Protein AF-0000000071056296 (afdb_homodimer)

Foldseek 3Di:
DFDKDWDDDDDQWIWIDGDDDIDIAGPDPVVHHHPVNVLQVLQQVLLVVLLQVVCCVVPVDNDWDKDWDWDDDPLEIEIEIEGQDDDDPVNVVVSVVSCVPPRPSVVVDDPPGHYYYHYDYD/DFDKDWDDDDDAWIWIDGDDDIDIAGPDPVVHHHPVNVLQVLQQVLLVVLLQVVCCVVPVDNDWDKDWDWDDDPLEIEIEIETQDDDDPVNVVVSVVSCVPPRPSVVVDDPPGHYYYHYDYD

Organism: NCBI:txid439219

InterPro domains:
  IPR003718 OsmC/Ohr conserved domain [PF02566] (29-117)
  IPR015946 K homology domain-like, alpha/beta [G3DSA:3.30.300.20] (8-121)
  IPR036102 OsmC/Ohr superfamily [SSF82784] (4-119)

Solvent-accessible surface area (backbone atoms only — not comparable to full-atom values): 12465 Å² total; per-residue (Å²): 123,39,66,35,38,31,42,26,55,35,64,38,33,35,37,37,48,56,55,44,79,64,51,61,33,27,76,42,59,92,79,11,27,22,34,63,48,36,37,52,47,14,40,46,44,30,45,52,31,39,52,38,51,50,41,27,73,76,72,65,46,53,69,52,59,36,37,36,40,32,37,38,49,94,71,30,37,40,36,40,36,31,32,80,56,93,70,50,72,67,51,51,52,51,48,51,52,48,35,72,72,62,23,66,54,61,71,46,33,36,84,86,53,48,74,45,79,45,78,44,74,96,122,40,66,36,38,32,42,28,56,37,65,38,33,36,37,36,49,57,57,43,80,64,53,60,35,26,76,44,59,92,80,12,27,23,35,63,48,36,37,51,47,14,40,45,45,30,46,51,30,39,51,37,52,49,41,28,72,76,70,65,45,53,69,51,60,36,36,35,42,32,38,39,51,95,70,30,37,41,35,41,37,29,34,80,57,94,71,51,73,68,52,51,52,52,50,52,53,48,35,72,72,62,25,64,53,61,70,45,32,36,83,84,52,47,73,46,79,46,81,44,73,96

Structure (mmCIF, N/CA/C/O backbone):
data_AF-0000000071056296-model_v1
#
loop_
_entity.id
_entity.type
_entity.pdbx_description
1 polymer 'Uncharacterized OsmC-related protein'
#
loop_
_atom_site.group_PDB
_atom_site.id
_atom_site.type_symbol
_atom_site.label_atom_id
_atom_site.label_alt_id
_atom_site.label_comp_id
_atom_site.label_asym_id
_atom_site.label_entity_id
_atom_site.label_seq_id
_atom_site.pdbx_PDB_ins_code
_atom_site.Cartn_x
_atom_site.Cartn_y
_atom_site.Cartn_z
_atom_site.occupancy
_atom_site.B_iso_or_equiv
_atom_site.auth_seq_id
_atom_site.auth_comp_id
_atom_site.auth_asym_id
_atom_site.auth_atom_id
_atom_site.pdbx_PDB_model_num
ATOM 1 N N . MET A 1 1 ? 2.648 -7.422 13.977 1 92.69 1 MET A N 1
ATOM 2 C CA . MET A 1 1 ? 2.594 -5.961 14.023 1 92.69 1 MET A CA 1
ATOM 3 C C . MET A 1 1 ? 3.523 -5.348 12.984 1 92.69 1 MET A C 1
ATOM 5 O O . MET A 1 1 ? 4.633 -5.836 12.773 1 92.69 1 MET A O 1
ATOM 9 N N . TYR A 1 2 ? 3.049 -4.293 12.195 1 98.31 2 TYR A N 1
ATOM 10 C CA . TYR A 1 2 ? 3.854 -3.527 11.25 1 98.31 2 TYR A CA 1
ATOM 11 C C . TYR A 1 2 ? 4.059 -2.1 11.742 1 98.31 2 TYR A C 1
ATOM 13 O O . TYR A 1 2 ? 3.139 -1.486 12.289 1 98.31 2 TYR A O 1
ATOM 21 N N . GLN A 1 3 ? 5.309 -1.613 11.523 1 98.69 3 GLN A N 1
ATOM 22 C CA . GLN A 1 3 ? 5.629 -0.259 11.961 1 98.69 3 GLN A CA 1
ATOM 23 C C . GLN A 1 3 ? 6.496 0.458 10.93 1 98.69 3 GLN A C 1
ATOM 25 O O . GLN A 1 3 ? 7.402 -0.141 10.344 1 98.69 3 GLN A O 1
ATOM 30 N N . THR A 1 4 ? 6.191 1.7 10.703 1 98.88 4 THR A N 1
ATOM 31 C CA . THR A 1 4 ? 7 2.545 9.836 1 98.88 4 THR A CA 1
ATOM 32 C C . THR A 1 4 ? 6.996 3.99 10.328 1 98.88 4 THR A C 1
ATOM 34 O O . THR A 1 4 ? 6.062 4.414 11.016 1 98.88 4 THR A O 1
ATOM 37 N N . LYS A 1 5 ? 8.039 4.695 10.086 1 98.94 5 LYS A N 1
ATOM 38 C CA . LYS A 1 5 ? 8.086 6.145 10.258 1 98.94 5 LYS A CA 1
ATOM 39 C C . LYS A 1 5 ? 8.195 6.855 8.914 1 98.94 5 LYS A C 1
ATOM 41 O O . LYS A 1 5 ? 9.047 6.52 8.094 1 98.94 5 LYS A O 1
ATOM 46 N N . ILE A 1 6 ? 7.293 7.777 8.703 1 98.94 6 ILE A N 1
ATOM 47 C CA . ILE A 1 6 ? 7.312 8.578 7.48 1 98.94 6 ILE A CA 1
ATOM 48 C C . ILE A 1 6 ? 7.809 9.992 7.801 1 98.94 6 ILE A C 1
ATOM 50 O O . ILE A 1 6 ? 7.289 10.641 8.711 1 98.94 6 ILE A O 1
ATOM 54 N N . LEU A 1 7 ? 8.766 10.367 7.039 1 98.75 7 LEU A N 1
ATOM 55 C CA . LEU A 1 7 ? 9.305 11.719 7.207 1 98.75 7 LEU A CA 1
ATOM 56 C C . LEU A 1 7 ? 9.031 12.57 5.973 1 98.75 7 LEU A C 1
ATOM 58 O O . LEU A 1 7 ? 9.523 12.266 4.883 1 98.75 7 LEU A O 1
ATOM 62 N N . GLY A 1 8 ? 8.219 13.5 6.113 1 98.19 8 GLY A N 1
ATOM 63 C CA . GLY A 1 8 ? 7.984 14.5 5.082 1 98.19 8 GLY A CA 1
ATOM 64 C C . GLY A 1 8 ? 8.781 15.773 5.301 1 98.19 8 GLY A C 1
ATOM 65 O O . GLY A 1 8 ? 8.969 16.203 6.438 1 98.19 8 GLY A O 1
ATOM 66 N N . ASP A 1 9 ? 9.234 16.422 4.164 1 96.56 9 ASP A N 1
ATOM 67 C CA . ASP A 1 9 ? 10.086 17.594 4.332 1 96.56 9 ASP A CA 1
ATOM 68 C C . ASP A 1 9 ? 9.562 18.781 3.52 1 96.56 9 ASP A C 1
ATOM 70 O O . ASP A 1 9 ? 9.906 19.938 3.801 1 96.56 9 ASP A O 1
ATOM 74 N N . ARG A 1 10 ? 8.898 18.484 2.494 1 95.94 10 ARG A N 1
ATOM 75 C CA . ARG A 1 10 ? 8.32 19.516 1.646 1 95.94 10 ARG A CA 1
ATOM 76 C C . ARG A 1 10 ? 7 19.047 1.039 1 95.94 10 ARG A C 1
ATOM 78 O O . ARG A 1 10 ? 6.609 17.891 1.207 1 95.94 10 ARG A O 1
ATOM 85 N N . LEU A 1 11 ? 6.418 19.969 0.317 1 96.44 11 LEU A N 1
ATOM 86 C CA . LEU A 1 11 ? 5.094 19.688 -0.233 1 96.44 11 LEU A CA 1
ATOM 87 C C . LEU A 1 11 ? 5.109 18.438 -1.084 1 96.44 11 LEU A C 1
ATOM 89 O O . LEU A 1 11 ? 5.879 18.328 -2.043 1 96.44 11 LEU A O 1
ATOM 93 N N . TYR A 1 12 ? 4.355 17.453 -0.719 1 97.69 12 TYR A N 1
ATOM 94 C CA . TYR A 1 12 ? 4.074 16.203 -1.415 1 97.69 12 TYR A CA 1
ATOM 95 C C . TYR A 1 12 ? 5.352 15.398 -1.624 1 97.69 12 TYR A C 1
ATOM 97 O O . TYR A 1 12 ? 5.605 14.898 -2.723 1 97.69 12 TYR A O 1
ATOM 105 N N . HIS A 1 13 ? 6.148 15.383 -0.63 1 98.38 13 HIS A N 1
ATOM 106 C CA . HIS A 1 13 ? 7.355 14.57 -0.606 1 98.38 13 HIS A CA 1
ATOM 107 C C . HIS A 1 13 ? 7.559 13.922 0.76 1 98.38 13 HIS A C 1
ATOM 109 O O . HIS A 1 13 ? 7.434 14.586 1.791 1 98.38 13 HIS A O 1
ATOM 115 N N . ALA A 1 14 ? 7.855 12.648 0.775 1 98.62 14 ALA A N 1
ATOM 116 C CA . ALA A 1 14 ? 8.094 11.938 2.029 1 98.62 14 ALA A CA 1
ATOM 117 C C . ALA A 1 14 ? 9.008 10.742 1.814 1 98.62 14 ALA A C 1
ATOM 119 O O . ALA A 1 14 ? 9.148 10.25 0.69 1 98.62 14 ALA A O 1
ATOM 120 N N . LYS A 1 15 ? 9.656 10.359 2.848 1 98.75 15 LYS A N 1
ATOM 121 C CA . LYS A 1 15 ? 10.523 9.188 2.863 1 98.75 15 LYS A CA 1
ATOM 122 C C . LYS A 1 15 ? 10.195 8.281 4.047 1 98.75 15 LYS A C 1
ATOM 124 O O . LYS A 1 15 ? 9.969 8.766 5.16 1 98.75 15 LYS A O 1
ATOM 129 N N . SER A 1 16 ? 10.234 6.996 3.773 1 98.88 16 SER A N 1
ATOM 130 C CA . SER A 1 16 ? 9.859 6.059 4.828 1 98.88 16 SER A CA 1
ATOM 131 C C . SER A 1 16 ? 11.094 5.488 5.523 1 98.88 16 SER A C 1
ATOM 133 O O . SER A 1 16 ? 12.18 5.465 4.945 1 98.88 16 SER A O 1
ATOM 135 N N . LYS A 1 17 ? 10.938 5.211 6.734 1 98.69 17 LYS A N 1
ATOM 136 C CA . LYS A 1 17 ? 11.805 4.305 7.488 1 98.69 17 LYS A CA 1
ATOM 137 C C . LYS A 1 17 ? 11.039 3.072 7.953 1 98.69 17 LYS A C 1
ATOM 139 O O . LYS A 1 17 ? 10.211 3.154 8.859 1 98.69 17 LYS A O 1
ATOM 144 N N . GLY A 1 18 ? 11.297 1.947 7.316 1 98.25 18 GLY A N 1
ATOM 145 C CA . GLY A 1 18 ? 10.617 0.698 7.625 1 98.25 18 GLY A CA 1
ATOM 146 C C . GLY A 1 18 ? 11.57 -0.464 7.824 1 98.25 18 GLY A C 1
ATOM 147 O O . GLY A 1 18 ? 12.516 -0.371 8.609 1 98.25 18 GLY A O 1
ATOM 148 N N . TYR A 1 19 ? 11.391 -1.557 7.141 1 98.69 19 TYR A N 1
ATOM 149 C CA . TYR A 1 19 ? 12.125 -2.793 7.375 1 98.69 19 TYR A CA 1
ATOM 150 C C . TYR A 1 19 ? 13.211 -2.99 6.324 1 98.69 19 TYR A C 1
ATOM 152 O O . TYR A 1 19 ? 14.078 -3.852 6.473 1 98.69 19 TYR A O 1
ATOM 160 N N . GLY A 1 20 ? 13.094 -2.252 5.277 1 96.62 20 GLY A N 1
ATOM 161 C CA . GLY A 1 20 ? 14.039 -2.322 4.168 1 96.62 20 GLY A CA 1
ATOM 162 C C . GLY A 1 20 ? 14.531 -0.962 3.715 1 96.62 20 GLY A C 1
ATOM 163 O O . GLY A 1 20 ? 14.711 -0.059 4.535 1 96.62 20 GLY A O 1
ATOM 164 N N . GLN A 1 21 ? 14.844 -0.892 2.414 1 96.94 21 GLN A N 1
ATOM 165 C CA . GLN A 1 21 ? 15.242 0.391 1.849 1 96.94 21 GLN A CA 1
ATOM 166 C C . GLN A 1 21 ? 14.125 1.419 1.961 1 96.94 21 GLN A C 1
ATOM 168 O O . GLN A 1 21 ? 12.945 1.086 1.78 1 96.94 21 GLN A O 1
ATOM 173 N N . PRO A 1 22 ? 14.586 2.611 2.293 1 98.25 22 PRO A N 1
ATOM 174 C CA . PRO A 1 22 ? 13.555 3.654 2.346 1 98.25 22 PRO A CA 1
ATOM 175 C C . PRO A 1 22 ? 12.758 3.766 1.048 1 98.25 22 PRO A C 1
ATOM 177 O O . PRO A 1 22 ? 13.32 3.627 -0.041 1 98.25 22 PRO A O 1
ATOM 180 N N . VAL A 1 23 ? 11.523 3.977 1.167 1 98.31 23 VAL A N 1
ATOM 181 C CA . VAL A 1 23 ? 10.664 4.258 0.024 1 98.31 23 VAL A CA 1
ATOM 182 C C . VAL A 1 23 ? 10.359 5.754 -0.038 1 98.31 23 VAL A C 1
ATOM 184 O O . VAL A 1 23 ? 9.875 6.336 0.934 1 98.31 23 VAL A O 1
ATOM 187 N N . GLU A 1 24 ? 10.68 6.27 -1.112 1 98.56 24 GLU A N 1
ATOM 188 C CA . GLU A 1 24 ? 10.438 7.688 -1.346 1 98.56 24 GLU A CA 1
ATOM 189 C C . GLU A 1 24 ? 9.164 7.902 -2.154 1 98.56 24 GLU A C 1
ATOM 191 O O . GLU A 1 24 ? 8.93 7.219 -3.152 1 98.56 24 GLU A O 1
ATOM 196 N N . THR A 1 25 ? 8.336 8.875 -1.718 1 98.75 25 THR A N 1
ATOM 197 C CA . THR A 1 25 ? 7.074 9.117 -2.406 1 98.75 25 THR A CA 1
ATOM 198 C C . THR A 1 25 ? 6.938 10.594 -2.779 1 98.75 25 THR A C 1
ATOM 200 O O . THR A 1 25 ? 7.484 11.461 -2.098 1 98.75 25 THR A O 1
ATOM 203 N N . PHE A 1 26 ? 6.168 10.773 -3.824 1 98.62 26 PHE A N 1
ATOM 204 C CA . PHE A 1 26 ? 5.945 12.094 -4.398 1 98.62 26 PHE A CA 1
ATOM 205 C C . PHE A 1 26 ? 4.469 12.297 -4.73 1 98.62 26 PHE A C 1
ATOM 207 O O . PHE A 1 26 ? 3.672 11.367 -4.629 1 98.62 26 PHE A O 1
ATOM 214 N N . GLY A 1 27 ? 4.191 13.578 -5.121 1 97.94 27 GLY A N 1
ATOM 215 C CA . GLY A 1 27 ? 2.811 13.922 -5.418 1 97.94 27 GLY A CA 1
ATOM 216 C C . GLY A 1 27 ? 2.357 13.445 -6.785 1 97.94 27 GLY A C 1
ATOM 217 O O . GLY A 1 27 ? 1.159 13.305 -7.035 1 97.94 27 GLY A O 1
ATOM 218 N N . THR A 1 28 ? 3.342 13.242 -7.707 1 98 28 THR A N 1
ATOM 219 C CA . THR A 1 28 ? 3.023 12.812 -9.062 1 98 28 THR A CA 1
ATOM 220 C C . THR A 1 28 ? 3.961 11.695 -9.516 1 98 28 THR A C 1
ATOM 222 O O . THR A 1 28 ? 5.086 11.578 -9.016 1 98 28 THR A O 1
ATOM 225 N N . THR A 1 29 ? 3.512 10.953 -10.492 1 98.38 29 THR A N 1
ATOM 226 C CA . THR A 1 29 ? 4.262 9.781 -10.914 1 98.38 29 THR A CA 1
ATOM 227 C C . THR A 1 29 ? 5.469 10.18 -11.758 1 98.38 29 THR A C 1
ATOM 229 O O . THR A 1 29 ? 6.395 9.391 -11.945 1 98.38 29 THR A O 1
ATOM 232 N N . ASP A 1 30 ? 5.488 11.406 -12.234 1 98.06 30 ASP A N 1
ATOM 233 C CA . ASP A 1 30 ? 6.629 11.891 -13.008 1 98.06 30 ASP A CA 1
ATOM 234 C C . ASP A 1 30 ? 7.863 12.047 -12.117 1 98.06 30 ASP A C 1
ATOM 236 O O . ASP A 1 30 ? 8.992 12 -12.609 1 98.06 30 ASP A O 1
ATOM 240 N N . GLU A 1 31 ? 7.625 12.18 -10.844 1 98.12 31 GLU A N 1
ATOM 241 C CA . GLU A 1 31 ? 8.711 12.422 -9.906 1 98.12 31 GLU A CA 1
ATOM 242 C C . GLU A 1 31 ? 9.141 11.133 -9.211 1 98.12 31 GLU A C 1
ATOM 244 O O . GLU A 1 31 ? 10.211 11.07 -8.602 1 98.12 31 GLU A O 1
ATOM 249 N N . GLY A 1 32 ? 8.305 10.125 -9.281 1 98.31 32 GLY A N 1
ATOM 250 C CA . GLY A 1 32 ? 8.555 8.859 -8.609 1 98.31 32 GLY A CA 1
ATOM 251 C C . GLY A 1 32 ? 7.293 8.18 -8.109 1 98.31 32 GLY A C 1
ATOM 252 O O . GLY A 1 32 ? 6.207 8.406 -8.648 1 98.31 32 GLY A O 1
ATOM 253 N N . GLU A 1 33 ? 7.523 7.273 -7.172 1 98.75 33 GLU A N 1
ATOM 254 C CA . GLU A 1 33 ? 6.379 6.566 -6.605 1 98.75 33 GLU A CA 1
ATOM 255 C C . GLU A 1 33 ? 5.465 7.52 -5.844 1 98.75 33 GLU A C 1
ATOM 257 O O . GLU A 1 33 ? 5.934 8.477 -5.23 1 98.75 33 GLU A O 1
ATOM 262 N N . THR A 1 34 ? 4.207 7.273 -5.816 1 98.81 34 THR A N 1
ATOM 263 C CA . THR A 1 34 ? 3.197 7.961 -5.016 1 98.81 34 THR A CA 1
ATOM 264 C C . THR A 1 34 ? 2.57 7.008 -4.004 1 98.81 34 THR A C 1
ATOM 266 O O . THR A 1 34 ? 2.742 5.793 -4.098 1 98.81 34 THR A O 1
ATOM 269 N N . PRO A 1 35 ? 1.883 7.543 -3.014 1 98.81 35 PRO A N 1
ATOM 270 C CA . PRO A 1 35 ? 1.191 6.629 -2.1 1 98.81 35 PRO A CA 1
ATOM 271 C C . PRO A 1 35 ? 0.252 5.668 -2.824 1 98.81 35 PRO A C 1
ATOM 273 O O . PRO A 1 35 ? 0.211 4.477 -2.498 1 98.81 35 PRO A O 1
ATOM 276 N N . MET A 1 36 ? -0.417 6.113 -3.877 1 98.81 36 MET A N 1
ATOM 277 C CA . MET A 1 36 ? -1.348 5.27 -4.625 1 98.81 36 MET A CA 1
ATOM 278 C C . MET A 1 36 ? -0.599 4.211 -5.43 1 98.81 36 MET A C 1
ATOM 280 O O . MET A 1 36 ? -1.04 3.064 -5.516 1 98.81 36 MET A O 1
ATOM 284 N N . SER A 1 37 ? 0.517 4.648 -6.055 1 98.88 37 SER A N 1
ATOM 285 C CA . SER A 1 37 ? 1.296 3.648 -6.781 1 98.88 37 SER A CA 1
ATOM 286 C C . SER A 1 37 ? 1.863 2.598 -5.832 1 98.88 37 SER A C 1
ATOM 288 O O . SER A 1 37 ? 1.986 1.426 -6.199 1 98.88 37 SER A O 1
ATOM 290 N N . LEU A 1 38 ? 2.213 2.979 -4.574 1 98.88 38 LEU A N 1
ATOM 291 C CA . LEU A 1 38 ? 2.705 2.033 -3.576 1 98.88 38 LEU A CA 1
ATOM 292 C C . LEU A 1 38 ? 1.614 1.046 -3.178 1 98.88 38 LEU A C 1
ATOM 294 O O . LEU A 1 38 ? 1.893 -0.135 -2.955 1 98.88 38 LEU A O 1
ATOM 298 N N . LEU A 1 39 ? 0.381 1.534 -3.029 1 98.88 39 LEU A N 1
ATOM 299 C CA . LEU A 1 39 ? -0.729 0.632 -2.746 1 98.88 39 LEU A CA 1
ATOM 300 C C . LEU A 1 39 ? -0.894 -0.396 -3.859 1 98.88 39 LEU A C 1
ATOM 302 O O . LEU A 1 39 ? -1.108 -1.58 -3.592 1 98.88 39 LEU A O 1
ATOM 306 N N . ASN A 1 40 ? -0.798 0.054 -5.109 1 98.94 40 ASN A N 1
ATOM 307 C CA . ASN A 1 40 ? -0.854 -0.855 -6.25 1 98.94 40 ASN A CA 1
ATOM 308 C C . ASN A 1 40 ? 0.255 -1.901 -6.188 1 98.94 40 ASN A C 1
ATOM 310 O O . ASN A 1 40 ? 0.016 -3.082 -6.449 1 98.94 40 ASN A O 1
ATOM 314 N N . ILE A 1 41 ? 1.446 -1.484 -5.852 1 98.94 41 ILE A N 1
ATOM 315 C CA . ILE A 1 41 ? 2.588 -2.381 -5.703 1 98.94 41 ILE A CA 1
ATOM 316 C C . ILE A 1 41 ? 2.328 -3.367 -4.566 1 98.94 41 ILE A C 1
ATOM 318 O O . ILE A 1 41 ? 2.611 -4.559 -4.695 1 98.94 41 ILE A O 1
ATOM 322 N N . ALA A 1 42 ? 1.806 -2.861 -3.43 1 98.94 42 ALA A N 1
ATOM 323 C CA . ALA A 1 42 ? 1.524 -3.723 -2.283 1 98.94 42 ALA A CA 1
ATOM 324 C C . ALA A 1 42 ? 0.549 -4.836 -2.66 1 98.94 42 ALA A C 1
ATOM 326 O O . ALA A 1 42 ? 0.799 -6.008 -2.379 1 98.94 42 ALA A O 1
ATOM 327 N N . LEU A 1 43 ? -0.5 -4.48 -3.373 1 98.94 43 LEU A N 1
ATOM 328 C CA . LEU A 1 43 ? -1.492 -5.465 -3.793 1 98.94 43 LEU A CA 1
ATOM 329 C C . LEU A 1 43 ? -0.878 -6.48 -4.75 1 98.94 43 LEU A C 1
ATOM 331 O O . LEU A 1 43 ? -1.004 -7.691 -4.539 1 98.94 43 LEU A O 1
ATOM 335 N N . ALA A 1 44 ? -0.201 -5.98 -5.762 1 98.94 44 ALA A N 1
ATOM 336 C CA . ALA A 1 44 ? 0.354 -6.863 -6.785 1 98.94 44 ALA A CA 1
ATOM 337 C C . ALA A 1 44 ? 1.426 -7.777 -6.199 1 98.94 44 ALA A C 1
ATOM 339 O O . ALA A 1 44 ? 1.54 -8.938 -6.594 1 98.94 44 ALA A O 1
ATOM 340 N N . SER A 1 45 ? 2.211 -7.27 -5.293 1 98.94 45 SER A N 1
ATOM 341 C CA . SER A 1 45 ? 3.225 -8.086 -4.633 1 98.94 45 SER A CA 1
ATOM 342 C C . SER A 1 45 ? 2.588 -9.156 -3.752 1 98.94 45 SER A C 1
ATOM 344 O O . SER A 1 45 ? 3.064 -10.289 -3.699 1 98.94 45 SER A O 1
ATOM 346 N N . CYS A 1 46 ? 1.564 -8.789 -3.041 1 98.94 46 CYS A N 1
ATOM 347 C CA . CYS A 1 46 ? 0.858 -9.766 -2.217 1 98.94 46 CYS A CA 1
ATOM 348 C C . CYS A 1 46 ? 0.286 -10.891 -3.072 1 98.94 46 CYS A C 1
ATOM 350 O O . CYS A 1 46 ? 0.416 -12.07 -2.727 1 98.94 46 CYS A O 1
ATOM 352 N N . VAL A 1 47 ? -0.355 -10.516 -4.188 1 98.88 47 VAL A N 1
ATOM 353 C CA . VAL A 1 47 ? -0.897 -11.492 -5.129 1 98.88 47 VAL A CA 1
ATOM 354 C C . VAL A 1 47 ? 0.223 -12.398 -5.633 1 98.88 47 VAL A C 1
ATOM 356 O O . VAL A 1 47 ? 0.061 -13.617 -5.691 1 98.88 47 VAL A O 1
ATOM 359 N N . THR A 1 48 ? 1.328 -11.82 -5.973 1 98.69 48 THR A N 1
ATOM 360 C CA . THR A 1 48 ? 2.482 -12.57 -6.449 1 98.69 48 THR A CA 1
ATOM 361 C C . THR A 1 48 ? 2.912 -13.609 -5.418 1 98.69 48 THR A C 1
ATOM 363 O O . THR A 1 48 ? 3.145 -14.773 -5.762 1 98.69 48 THR A O 1
ATOM 366 N N . MET A 1 49 ? 2.918 -13.234 -4.23 1 98.25 49 MET A N 1
ATOM 367 C CA . MET A 1 49 ? 3.361 -14.133 -3.174 1 98.25 49 MET A CA 1
ATOM 368 C C . MET A 1 49 ? 2.318 -15.219 -2.906 1 98.25 49 MET A C 1
ATOM 370 O O . MET A 1 49 ? 2.664 -16.344 -2.576 1 98.25 49 MET A O 1
ATOM 374 N N . CYS A 1 50 ? 1.074 -14.836 -2.986 1 98.38 50 CYS A N 1
ATOM 375 C CA . CYS A 1 50 ? 0.028 -15.852 -2.904 1 98.38 50 CYS A CA 1
ATOM 376 C C . CYS A 1 50 ? 0.219 -16.922 -3.973 1 98.38 50 CYS A C 1
ATOM 378 O O . CYS A 1 50 ? 0.107 -18.109 -3.689 1 98.38 50 CYS A O 1
ATOM 380 N N . ILE A 1 51 ? 0.508 -16.469 -5.191 1 97.69 51 ILE A N 1
ATOM 381 C CA . ILE A 1 51 ? 0.723 -17.391 -6.301 1 97.69 51 ILE A CA 1
ATOM 382 C C . ILE A 1 51 ? 1.908 -18.312 -5.992 1 97.69 51 ILE A C 1
ATOM 384 O O . ILE A 1 51 ? 1.816 -19.531 -6.145 1 97.69 51 ILE A O 1
ATOM 388 N N . GLN A 1 52 ? 2.979 -17.734 -5.539 1 97.06 52 GLN A N 1
ATOM 389 C CA . GLN A 1 52 ? 4.164 -18.5 -5.172 1 97.06 52 GLN A CA 1
ATOM 390 C C . GLN A 1 52 ? 3.838 -19.531 -4.098 1 97.06 52 GLN A C 1
ATOM 392 O O . GLN A 1 52 ? 4.223 -20.703 -4.211 1 97.06 52 GLN A O 1
ATOM 397 N N . GLY A 1 53 ? 3.125 -19.078 -3.086 1 96.25 53 GLY A N 1
ATOM 398 C CA . GLY A 1 53 ? 2.738 -19.984 -2.018 1 96.25 53 GLY A CA 1
ATOM 399 C C . GLY A 1 53 ? 1.846 -21.125 -2.49 1 96.25 53 GLY A C 1
ATOM 400 O O . GLY A 1 53 ? 1.986 -22.266 -2.041 1 96.25 53 GLY A O 1
ATOM 401 N N . TYR A 1 54 ? 0.915 -20.781 -3.395 1 96.62 54 TYR A N 1
ATOM 402 C CA . TYR A 1 54 ? -0.002 -21.766 -3.955 1 96.62 54 TYR A CA 1
ATOM 403 C C . TYR A 1 54 ? 0.761 -22.891 -4.641 1 96.62 54 TYR A C 1
ATOM 405 O O . TYR A 1 54 ? 0.508 -24.078 -4.379 1 96.62 54 TYR A O 1
ATOM 413 N N . PHE A 1 55 ? 1.713 -22.609 -5.484 1 94.94 55 PHE A N 1
ATOM 414 C CA . PHE A 1 55 ? 2.43 -23.609 -6.254 1 94.94 55 PHE A CA 1
ATOM 415 C C . PHE A 1 55 ? 3.43 -24.359 -5.375 1 94.94 55 PHE A C 1
ATOM 417 O O . PHE A 1 55 ? 3.709 -25.531 -5.602 1 94.94 55 PHE A O 1
ATOM 424 N N . LYS A 1 56 ? 3.945 -23.625 -4.398 1 95 56 LYS A N 1
ATOM 425 C CA . LYS A 1 56 ? 4.762 -24.344 -3.424 1 95 56 LYS A CA 1
ATOM 426 C C . LYS A 1 56 ? 3.961 -25.453 -2.742 1 95 56 LYS A C 1
ATOM 428 O O . LYS A 1 56 ? 4.422 -26.578 -2.648 1 95 56 LYS A O 1
ATOM 433 N N . ARG A 1 57 ? 2.816 -25.156 -2.307 1 93.19 57 ARG A N 1
ATOM 434 C CA . ARG A 1 57 ? 1.964 -26.094 -1.589 1 93.19 57 ARG A CA 1
ATOM 435 C C . ARG A 1 57 ? 1.481 -27.219 -2.51 1 93.19 57 ARG A C 1
ATOM 437 O O . ARG A 1 57 ? 1.512 -28.391 -2.139 1 93.19 57 ARG A O 1
ATOM 444 N N . LYS A 1 58 ? 1.104 -26.922 -3.746 1 90.62 58 LYS A N 1
ATOM 445 C CA . LYS A 1 58 ? 0.47 -27.875 -4.66 1 90.62 58 LYS A CA 1
ATOM 446 C C . LYS A 1 58 ? 1.512 -28.734 -5.363 1 90.62 58 LYS A C 1
ATOM 448 O O . LYS A 1 58 ? 1.289 -29.922 -5.582 1 90.62 58 LYS A O 1
ATOM 453 N N . GLU A 1 59 ? 2.67 -28.141 -5.711 1 89.94 59 GLU A N 1
ATOM 454 C CA . GLU A 1 59 ? 3.596 -28.828 -6.598 1 89.94 59 GLU A CA 1
ATOM 455 C C . GLU A 1 59 ? 4.996 -28.891 -5.996 1 89.94 59 GLU A C 1
ATOM 457 O O . GLU A 1 59 ? 5.918 -29.438 -6.609 1 89.94 59 GLU A O 1
ATOM 462 N N . GLY A 1 60 ? 5.215 -28.203 -4.895 1 92.06 60 GLY A N 1
ATOM 463 C CA . GLY A 1 60 ? 6.512 -28.219 -4.234 1 92.06 60 GLY A CA 1
ATOM 464 C C . GLY A 1 60 ? 7.539 -27.344 -4.93 1 92.06 60 GLY A C 1
ATOM 465 O O . GLY A 1 60 ? 8.742 -27.578 -4.801 1 92.06 60 GLY A O 1
ATOM 466 N N . ILE A 1 61 ? 7.059 -26.375 -5.648 1 89.19 61 ILE A N 1
ATOM 467 C CA . ILE A 1 61 ? 7.941 -25.5 -6.418 1 89.19 61 ILE A CA 1
ATOM 468 C C . ILE A 1 61 ? 8.391 -24.328 -5.547 1 89.19 61 ILE A C 1
ATOM 470 O O . ILE A 1 61 ? 7.562 -23.578 -5.027 1 89.19 61 ILE A O 1
ATOM 474 N N . ASP A 1 62 ? 9.703 -24.172 -5.441 1 87.38 62 ASP A N 1
ATOM 475 C CA . ASP A 1 62 ? 10.227 -23.094 -4.609 1 87.38 62 ASP A CA 1
ATOM 476 C C . ASP A 1 62 ? 10.648 -21.906 -5.457 1 87.38 62 ASP A C 1
ATOM 478 O O . ASP A 1 62 ? 10.602 -20.75 -5 1 87.38 62 ASP A O 1
ATOM 482 N N . GLU A 1 63 ? 11.125 -22.312 -6.594 1 89.56 63 GLU A N 1
ATOM 483 C CA . GLU A 1 63 ? 11.625 -21.266 -7.48 1 89.56 63 GLU A CA 1
ATOM 484 C C . GLU A 1 63 ? 10.797 -21.172 -8.758 1 89.56 63 GLU A C 1
ATOM 486 O O . GLU A 1 63 ? 10.758 -22.125 -9.547 1 89.56 63 GLU A O 1
ATOM 491 N N . MET A 1 64 ? 9.883 -20.25 -8.758 1 88.12 64 MET A N 1
ATOM 492 C CA . MET A 1 64 ? 9.094 -19.984 -9.961 1 88.12 64 MET A CA 1
ATOM 493 C C . MET A 1 64 ? 9.062 -18.5 -10.281 1 88.12 64 MET A C 1
ATOM 495 O O . MET A 1 64 ? 8.844 -17.672 -9.391 1 88.12 64 MET A O 1
ATOM 499 N N . ALA A 1 65 ? 9.328 -18.297 -11.539 1 94.06 65 ALA A N 1
ATOM 500 C CA . ALA A 1 65 ? 9.203 -16.922 -11.984 1 94.06 65 ALA A CA 1
ATOM 501 C C . ALA A 1 65 ? 7.742 -16.531 -12.18 1 94.06 65 ALA A C 1
ATOM 503 O O . ALA A 1 65 ? 6.996 -17.219 -12.867 1 94.06 65 ALA A O 1
ATOM 504 N N . VAL A 1 66 ? 7.309 -15.57 -11.523 1 97.12 66 VAL A N 1
ATOM 505 C CA . VAL A 1 66 ? 5.969 -15.008 -11.656 1 97.12 66 VAL A CA 1
ATOM 506 C C . VAL A 1 66 ? 6.062 -13.523 -12.008 1 97.12 66 VAL A C 1
ATOM 508 O O . VAL A 1 66 ? 6.859 -12.789 -11.422 1 97.12 66 VAL A O 1
ATOM 511 N N . SER A 1 67 ? 5.352 -13.148 -13.016 1 98.5 67 SER A N 1
ATOM 512 C CA . SER A 1 67 ? 5.223 -11.734 -13.359 1 98.5 67 SER A CA 1
ATOM 513 C C . SER A 1 67 ? 3.777 -11.266 -13.242 1 98.5 67 SER A C 1
ATOM 515 O O . SER A 1 67 ? 2.859 -11.93 -13.734 1 98.5 67 SER A O 1
ATOM 517 N N . VAL A 1 68 ? 3.533 -10.18 -12.594 1 98.88 68 VAL A N 1
ATOM 518 C CA . VAL A 1 68 ? 2.201 -9.609 -12.453 1 98.88 68 VAL A CA 1
ATOM 519 C C . VAL A 1 68 ? 2.213 -8.148 -12.906 1 98.88 68 VAL A C 1
ATOM 521 O O . VAL A 1 68 ? 2.889 -7.309 -12.305 1 98.88 68 VAL A O 1
ATOM 524 N N . ASP A 1 69 ? 1.55 -7.84 -13.961 1 98.88 69 ASP A N 1
ATOM 525 C CA . ASP A 1 69 ? 1.282 -6.465 -14.367 1 98.88 69 ASP A CA 1
ATOM 526 C C . ASP A 1 69 ? -0.002 -5.941 -13.727 1 98.88 69 ASP A C 1
ATOM 528 O O . ASP A 1 69 ? -1.082 -6.496 -13.953 1 98.88 69 ASP A O 1
ATOM 532 N N . ALA A 1 70 ? 0.123 -4.895 -13 1 98.94 70 ALA A N 1
ATOM 533 C CA . ALA A 1 70 ? -1.031 -4.367 -12.273 1 98.94 70 ALA A CA 1
ATOM 534 C C . ALA A 1 70 ? -1.319 -2.924 -12.68 1 98.94 70 ALA A C 1
ATOM 536 O O . ALA A 1 70 ? -0.407 -2.096 -12.742 1 98.94 70 ALA A O 1
ATOM 537 N N . THR A 1 71 ? -2.59 -2.627 -12.953 1 98.88 71 THR A N 1
ATOM 538 C CA . THR A 1 71 ? -3.041 -1.26 -13.195 1 98.88 71 THR A CA 1
ATOM 539 C C . THR A 1 71 ? -4.176 -0.888 -12.25 1 98.88 71 THR A C 1
ATOM 541 O O . THR A 1 71 ? -4.906 -1.76 -11.773 1 98.88 71 THR A O 1
ATOM 544 N N . TYR A 1 72 ? -4.27 0.317 -11.969 1 98.88 72 TYR A N 1
ATOM 545 C CA . TYR A 1 72 ? -5.375 0.881 -11.203 1 98.88 72 TYR A CA 1
ATOM 546 C C . TYR A 1 72 ? -5.898 2.156 -11.852 1 98.88 72 TYR A C 1
ATOM 548 O O . TYR A 1 72 ? -5.125 3.076 -12.133 1 98.88 72 TYR A O 1
ATOM 556 N N . GLU A 1 73 ? -7.164 2.17 -12.094 1 98.12 73 GLU A N 1
ATOM 557 C CA . GLU A 1 73 ? -7.883 3.338 -12.602 1 98.12 73 GLU A CA 1
ATOM 558 C C . GLU A 1 73 ? -9.367 3.252 -12.273 1 98.12 73 GLU A C 1
ATOM 560 O O . GLU A 1 73 ? -9.977 2.189 -12.406 1 98.12 73 GLU A O 1
ATOM 565 N N . ASP A 1 74 ? -9.977 4.402 -11.789 1 96.69 74 ASP A N 1
ATOM 566 C CA . ASP A 1 74 ? -11.414 4.52 -11.586 1 96.69 74 ASP A CA 1
ATOM 567 C C . ASP A 1 74 ? -11.93 3.408 -10.672 1 96.69 74 ASP A C 1
ATOM 569 O O . ASP A 1 74 ? -12.906 2.73 -11 1 96.69 74 ASP A O 1
ATOM 573 N N . GLU A 1 75 ? -11.18 3.098 -9.602 1 96.62 75 GLU A N 1
ATOM 574 C CA . GLU A 1 75 ? -11.531 2.145 -8.547 1 96.62 75 GLU A CA 1
ATOM 575 C C . GLU A 1 75 ? -11.547 0.716 -9.086 1 96.62 75 GLU A C 1
ATOM 577 O O . GLU A 1 75 ? -12.305 -0.127 -8.594 1 96.62 75 GLU A O 1
ATOM 582 N N . ILE A 1 76 ? -10.773 0.491 -10.164 1 98.56 76 ILE A N 1
ATOM 583 C CA . ILE A 1 76 ? -10.633 -0.847 -10.719 1 98.56 76 ILE A CA 1
ATOM 584 C C . ILE A 1 76 ? -9.156 -1.254 -10.711 1 98.56 76 ILE A C 1
ATOM 586 O O . ILE A 1 76 ? -8.297 -0.509 -11.18 1 98.56 76 ILE A O 1
ATOM 590 N N . PHE A 1 77 ? -8.875 -2.438 -10.156 1 98.88 77 PHE A N 1
ATOM 591 C CA . PHE A 1 77 ? -7.566 -3.078 -10.266 1 98.88 77 PHE A CA 1
ATOM 592 C C . PHE A 1 77 ? -7.59 -4.164 -11.336 1 98.88 77 PHE A C 1
ATOM 594 O O . PHE A 1 77 ? -8.484 -5.012 -11.352 1 98.88 77 PHE A O 1
ATOM 601 N N . ASN A 1 78 ? -6.656 -4.094 -12.234 1 98.88 78 ASN A N 1
ATOM 602 C CA . ASN A 1 78 ? -6.438 -5.176 -13.188 1 98.88 78 ASN A CA 1
ATOM 603 C C . ASN A 1 78 ? -5.066 -5.812 -13.008 1 98.88 78 ASN A C 1
ATOM 605 O O . ASN A 1 78 ? -4.043 -5.121 -13.039 1 98.88 78 ASN A O 1
ATOM 609 N N . LEU A 1 79 ? -5.078 -7.082 -12.805 1 98.94 79 LEU A N 1
ATOM 610 C CA . LEU A 1 79 ? -3.828 -7.812 -12.633 1 98.94 79 LEU A CA 1
ATOM 611 C C . LEU A 1 79 ? -3.68 -8.898 -13.695 1 98.94 79 LEU A C 1
ATOM 613 O O . LEU A 1 79 ? -4.508 -9.805 -13.781 1 98.94 79 LEU A O 1
ATOM 617 N N . LEU A 1 80 ? -2.678 -8.75 -14.523 1 98.88 80 LEU A N 1
ATOM 618 C CA . LEU A 1 80 ? -2.297 -9.773 -15.484 1 98.88 80 LEU A CA 1
ATOM 619 C C . LEU A 1 80 ? -1.166 -10.641 -14.938 1 98.88 80 LEU A C 1
ATOM 621 O O . LEU A 1 80 ? -0.061 -10.148 -14.703 1 98.88 80 LEU A O 1
ATOM 625 N N . ILE A 1 81 ? -1.464 -11.883 -14.797 1 98.56 81 ILE A N 1
ATOM 626 C CA . ILE A 1 81 ? -0.541 -12.836 -14.188 1 98.56 81 ILE A CA 1
ATOM 627 C C . ILE A 1 81 ? 0.113 -13.688 -15.273 1 98.56 81 ILE A C 1
ATOM 629 O O . ILE A 1 81 ? -0.578 -14.297 -16.094 1 98.56 81 ILE A O 1
ATOM 633 N N . GLU A 1 82 ? 1.419 -13.695 -15.242 1 97.94 82 GLU A N 1
ATOM 634 C CA . GLU A 1 82 ? 2.191 -14.484 -16.188 1 97.94 82 GLU A CA 1
ATOM 635 C C . GLU A 1 82 ? 3.074 -15.508 -15.477 1 97.94 82 GLU A C 1
ATOM 637 O O . GLU A 1 82 ? 3.918 -15.133 -14.656 1 97.94 82 GLU A O 1
ATOM 642 N N . ILE A 1 83 ? 2.861 -16.734 -15.781 1 94.31 83 ILE A N 1
ATOM 643 C CA . ILE A 1 83 ? 3.645 -17.844 -15.242 1 94.31 83 ILE A CA 1
ATOM 644 C C . ILE A 1 83 ? 4 -18.812 -16.375 1 94.31 83 ILE A C 1
ATOM 646 O O . ILE A 1 83 ? 3.254 -18.938 -17.344 1 94.31 83 ILE A O 1
ATOM 650 N N . ASP A 1 84 ? 5.18 -19.438 -16.25 1 90.19 84 ASP A N 1
ATOM 651 C CA . ASP A 1 84 ? 5.609 -20.406 -17.266 1 90.19 84 ASP A CA 1
ATOM 652 C C . ASP A 1 84 ? 5.043 -21.797 -16.984 1 90.19 84 ASP A C 1
ATOM 654 O O . ASP A 1 84 ? 5.797 -22.766 -16.844 1 90.19 84 ASP A O 1
ATOM 658 N N . LEU A 1 85 ? 3.863 -21.922 -16.766 1 87.88 85 LEU A N 1
ATOM 659 C CA . LEU A 1 85 ? 3.133 -23.172 -16.578 1 87.88 85 LEU A CA 1
ATOM 660 C C . LEU A 1 85 ? 1.809 -23.141 -17.328 1 87.88 85 LEU A C 1
ATOM 662 O O . LEU A 1 85 ? 1.152 -22.109 -17.406 1 87.88 85 LEU A O 1
ATOM 666 N N . GLU A 1 86 ? 1.478 -24.234 -17.953 1 88.69 86 GLU A N 1
ATOM 667 C CA . GLU A 1 86 ? 0.152 -24.344 -18.562 1 88.69 86 GLU A CA 1
ATOM 668 C C . GLU A 1 86 ? -0.926 -24.516 -17.484 1 88.69 86 GLU A C 1
ATOM 670 O O . GLU A 1 86 ? -0.925 -25.5 -16.75 1 88.69 86 GLU A O 1
ATOM 675 N N . LEU A 1 87 ? -1.784 -23.562 -17.453 1 92 87 LEU A N 1
ATOM 676 C CA . LEU A 1 87 ? -2.855 -23.609 -16.469 1 92 87 LEU A CA 1
ATOM 677 C C . LEU A 1 87 ? -4.176 -24.016 -17.109 1 92 87 LEU A C 1
ATOM 679 O O . LEU A 1 87 ? -4.551 -23.469 -18.156 1 92 87 LEU A O 1
ATOM 683 N N . THR A 1 88 ? -4.777 -24.938 -16.5 1 93.38 88 THR A N 1
ATOM 684 C CA . THR A 1 88 ? -6.156 -25.219 -16.891 1 93.38 88 THR A CA 1
ATOM 685 C C . THR A 1 88 ? -7.102 -24.156 -16.344 1 93.38 88 THR A C 1
ATOM 687 O O . THR A 1 88 ? -6.707 -23.344 -15.508 1 93.38 88 THR A O 1
ATOM 690 N N . GLU A 1 89 ? -8.32 -24.172 -16.844 1 95.56 89 GLU A N 1
ATOM 691 C CA . GLU A 1 89 ? -9.312 -23.234 -16.312 1 95.56 89 GLU A CA 1
ATOM 692 C C . GLU A 1 89 ? -9.562 -23.484 -14.82 1 95.56 89 GLU A C 1
ATOM 694 O O . GLU A 1 89 ? -9.758 -22.547 -14.055 1 95.56 89 GLU A O 1
ATOM 699 N N . SER A 1 90 ? -9.531 -24.734 -14.5 1 95.62 90 SER A N 1
ATOM 700 C CA . SER A 1 90 ? -9.711 -25.094 -13.094 1 95.62 90 SER A CA 1
ATOM 701 C C . SER A 1 90 ? -8.562 -24.578 -12.242 1 95.62 90 SER A C 1
ATOM 703 O O . SER A 1 90 ? -8.773 -24.094 -11.125 1 95.62 90 SER A O 1
ATOM 705 N N . ASP A 1 91 ? -7.305 -24.672 -12.75 1 93.12 91 ASP A N 1
ATOM 706 C CA . ASP A 1 91 ? -6.137 -24.141 -12.055 1 93.12 91 ASP A CA 1
ATOM 707 C C . ASP A 1 91 ? -6.285 -22.641 -11.805 1 93.12 91 ASP A C 1
ATOM 709 O O . ASP A 1 91 ? -6.016 -22.156 -10.695 1 93.12 91 ASP A O 1
ATOM 713 N N . LYS A 1 92 ? -6.75 -21.953 -12.844 1 96.31 92 LYS A N 1
ATOM 714 C CA . LYS A 1 92 ? -6.914 -20.5 -12.758 1 96.31 92 LYS A CA 1
ATOM 715 C C . LYS A 1 92 ? -7.957 -20.141 -11.703 1 96.31 92 LYS A C 1
ATOM 717 O O . LYS A 1 92 ? -7.738 -19.219 -10.898 1 96.31 92 LYS A O 1
ATOM 722 N N . GLU A 1 93 ? -9.047 -20.844 -11.672 1 97.25 93 GLU A N 1
ATOM 723 C CA . GLU A 1 93 ? -10.109 -20.594 -10.703 1 97.25 93 GLU A CA 1
ATOM 724 C C . GLU A 1 93 ? -9.625 -20.859 -9.281 1 97.25 93 GLU A C 1
ATOM 726 O O . GLU A 1 93 ? -9.914 -20.094 -8.367 1 97.25 93 GLU A O 1
ATOM 731 N N . ASP A 1 94 ? -8.914 -21.953 -9.133 1 96.81 94 ASP A N 1
ATOM 732 C CA . ASP A 1 94 ? -8.375 -22.297 -7.824 1 96.81 94 ASP A CA 1
ATOM 733 C C . ASP A 1 94 ? -7.395 -21.234 -7.336 1 96.81 94 ASP A C 1
ATOM 735 O O . ASP A 1 94 ? -7.375 -20.891 -6.152 1 96.81 94 ASP A O 1
ATOM 739 N N . LEU A 1 95 ? -6.613 -20.781 -8.242 1 96.88 95 LEU A N 1
ATOM 740 C CA . LEU A 1 95 ? -5.621 -19.766 -7.914 1 96.88 95 LEU A CA 1
ATOM 741 C C . LEU A 1 95 ? -6.289 -18.484 -7.473 1 96.88 95 LEU A C 1
ATOM 743 O O . LEU A 1 95 ? -5.891 -17.875 -6.473 1 96.88 95 LEU A O 1
ATOM 747 N N . ILE A 1 96 ? -7.312 -18.047 -8.195 1 98.19 96 ILE A N 1
ATOM 748 C CA . ILE A 1 96 ? -8.047 -16.844 -7.859 1 98.19 96 ILE A CA 1
ATOM 749 C C . ILE A 1 96 ? -8.695 -16.984 -6.484 1 98.19 96 ILE A C 1
ATOM 751 O O . ILE A 1 96 ? -8.641 -16.078 -5.66 1 98.19 96 ILE A O 1
ATOM 755 N N . ASP A 1 97 ? -9.281 -18.156 -6.258 1 98.25 97 ASP A N 1
ATOM 756 C CA . ASP A 1 97 ? -9.875 -18.438 -4.953 1 98.25 97 ASP A CA 1
ATOM 757 C C . ASP A 1 97 ? -8.836 -18.344 -3.842 1 98.25 97 ASP A C 1
ATOM 759 O O . ASP A 1 97 ? -9.109 -17.812 -2.764 1 98.25 97 ASP A O 1
ATOM 763 N N . TYR A 1 98 ? -7.676 -18.938 -4.137 1 98.31 98 TYR A N 1
ATOM 764 C CA . TYR A 1 98 ? -6.578 -18.891 -3.178 1 98.31 98 TYR A CA 1
ATOM 765 C C . TYR A 1 98 ? -6.172 -17.453 -2.875 1 98.31 98 TYR A C 1
ATOM 767 O O . TYR A 1 98 ? -6.023 -17.078 -1.711 1 98.31 98 TYR A O 1
ATOM 775 N N . ILE A 1 99 ? -6.008 -16.594 -3.871 1 98.62 99 ILE A N 1
ATOM 776 C CA . ILE A 1 99 ? -5.637 -15.188 -3.729 1 98.62 99 ILE A CA 1
ATOM 777 C C . ILE A 1 99 ? -6.695 -14.453 -2.906 1 98.62 99 ILE A C 1
ATOM 779 O O . ILE A 1 99 ? -6.363 -13.711 -1.984 1 98.62 99 ILE A O 1
ATOM 783 N N . ASN A 1 100 ? -7.965 -14.703 -3.209 1 98 100 ASN A N 1
ATOM 784 C CA . ASN A 1 100 ? -9.062 -14.047 -2.516 1 98 100 ASN A CA 1
ATOM 785 C C . ASN A 1 100 ? -9.109 -14.422 -1.037 1 98 100 ASN A C 1
ATOM 787 O O . ASN A 1 100 ? -9.5 -13.617 -0.195 1 98 100 ASN A O 1
ATOM 791 N N . ARG A 1 101 ? -8.633 -15.562 -0.747 1 97.88 101 ARG A N 1
ATOM 792 C CA . ARG A 1 101 ? -8.68 -16.062 0.623 1 97.88 101 ARG A CA 1
ATOM 793 C C . ARG A 1 101 ? -7.473 -15.594 1.423 1 97.88 101 ARG A C 1
ATOM 795 O O . ARG A 1 101 ? -7.582 -15.328 2.621 1 97.88 101 ARG A O 1
ATOM 802 N N . PHE A 1 102 ? -6.324 -15.422 0.73 1 98.31 102 PHE A N 1
ATOM 803 C CA . PHE 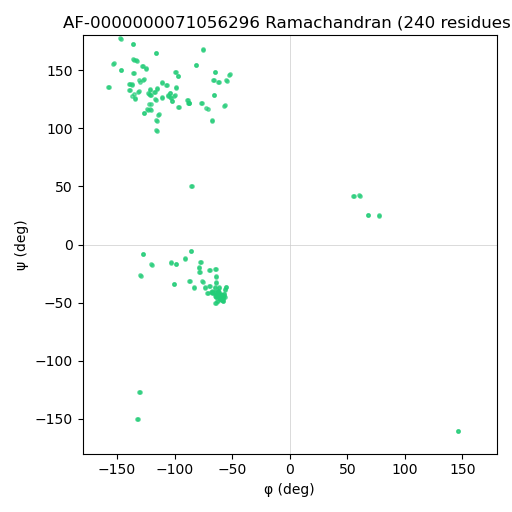A 1 102 ? -5.109 -15.344 1.535 1 98.31 102 PHE A CA 1
ATOM 804 C C . PHE A 1 102 ? -4.402 -14.008 1.319 1 98.31 102 PHE A C 1
ATOM 806 O O . PHE A 1 102 ? -3.506 -13.648 2.082 1 98.31 102 PHE A O 1
ATOM 813 N N . CYS A 1 103 ? -4.719 -13.32 0.304 1 98.69 103 CYS A N 1
ATOM 814 C CA . CYS A 1 103 ? -4.082 -12.023 0.094 1 98.69 103 CYS A CA 1
ATOM 815 C C . CYS A 1 103 ? -4.512 -11.023 1.16 1 98.69 103 CYS A C 1
ATOM 817 O O . CYS A 1 103 ? -5.613 -10.477 1.092 1 98.69 103 CYS A O 1
ATOM 819 N N . ARG A 1 104 ? -3.67 -10.727 2.041 1 98.56 104 ARG A N 1
ATOM 820 C CA . ARG A 1 104 ? -3.967 -9.883 3.193 1 98.56 104 ARG A CA 1
ATOM 821 C C . ARG A 1 104 ? -4.195 -8.438 2.77 1 98.56 104 ARG A C 1
ATOM 823 O O . ARG A 1 104 ? -4.992 -7.723 3.381 1 98.56 104 ARG A O 1
ATOM 830 N N . VAL A 1 105 ? -3.465 -7.977 1.774 1 98.88 105 VAL A N 1
ATOM 831 C CA . VAL A 1 105 ? -3.658 -6.617 1.284 1 98.88 105 VAL A CA 1
ATOM 832 C C . VAL A 1 105 ? -5.07 -6.465 0.721 1 98.88 105 VAL A C 1
ATOM 834 O O . VAL A 1 105 ? -5.793 -5.535 1.086 1 98.88 105 VAL A O 1
ATOM 837 N N . LYS A 1 106 ? -5.465 -7.398 -0.121 1 98.81 106 LYS A N 1
ATOM 838 C CA . LYS A 1 106 ? -6.809 -7.363 -0.691 1 98.81 106 LYS A CA 1
ATOM 839 C C . LYS A 1 106 ? -7.871 -7.34 0.405 1 98.81 106 LYS A C 1
ATOM 841 O O . LYS A 1 106 ? -8.891 -6.656 0.273 1 98.81 106 LYS A O 1
ATOM 846 N N . LYS A 1 107 ? -7.668 -8.055 1.459 1 98.25 107 LYS A N 1
ATOM 847 C CA . LYS A 1 107 ? -8.641 -8.18 2.539 1 98.25 107 LYS A CA 1
ATOM 848 C C . LYS A 1 107 ? -8.867 -6.844 3.236 1 98.25 107 LYS A C 1
ATOM 850 O O . LYS A 1 107 ? -9.859 -6.664 3.943 1 98.25 107 LYS A O 1
ATOM 855 N N . LEU A 1 108 ? -7.953 -5.969 3.098 1 98.69 108 LEU A N 1
ATOM 856 C CA . LEU A 1 108 ? -8.094 -4.668 3.744 1 98.69 108 LEU A CA 1
ATOM 857 C C . LEU A 1 108 ? -8.781 -3.67 2.816 1 98.69 108 LEU A C 1
ATOM 859 O O . LEU A 1 108 ? -9.195 -2.596 3.254 1 98.69 108 LEU A O 1
ATOM 863 N N . LEU A 1 109 ? -8.922 -3.998 1.532 1 98.75 109 LEU A N 1
ATOM 864 C CA . LEU A 1 109 ? -9.578 -3.115 0.574 1 98.75 109 LEU A CA 1
ATOM 865 C C . LEU A 1 109 ? -11.102 -3.254 0.659 1 98.75 109 LEU A C 1
ATOM 867 O O . LEU A 1 109 ? -11.609 -4.297 1.07 1 98.75 109 LEU A O 1
ATOM 871 N N . ARG A 1 110 ? -11.781 -2.203 0.272 1 98.12 110 ARG A N 1
ATOM 872 C CA . ARG A 1 110 ? -13.234 -2.277 0.185 1 98.12 110 ARG A CA 1
ATOM 873 C C . ARG A 1 110 ? -13.672 -3.479 -0.646 1 98.12 110 ARG A C 1
ATOM 875 O O . ARG A 1 110 ? -13.07 -3.779 -1.679 1 98.12 110 ARG A O 1
ATOM 882 N N . SER A 1 111 ? -14.805 -4.039 -0.249 1 96.19 111 SER A N 1
ATOM 883 C CA . SER A 1 111 ? -15.289 -5.23 -0.937 1 96.19 111 SER A CA 1
ATOM 884 C C . SER A 1 111 ? -15.961 -4.871 -2.256 1 96.19 111 SER A C 1
ATOM 886 O O . SER A 1 111 ? -16.156 -5.734 -3.113 1 96.19 111 SER A O 1
ATOM 888 N N . ASP A 1 112 ? -16.359 -3.623 -2.375 1 97.25 112 ASP A N 1
ATOM 889 C CA . ASP A 1 112 ? -17.094 -3.229 -3.578 1 97.25 112 ASP A CA 1
ATOM 890 C C . ASP A 1 112 ? -16.125 -2.846 -4.699 1 97.25 112 ASP A C 1
ATOM 892 O O . ASP A 1 112 ? -16.547 -2.545 -5.816 1 97.25 112 ASP A O 1
ATOM 896 N N . LEU A 1 113 ? -14.812 -2.801 -4.418 1 97.88 113 LEU A N 1
ATOM 897 C CA . LEU A 1 113 ? -13.844 -2.553 -5.48 1 97.88 113 LEU A CA 1
ATOM 898 C C . LEU A 1 113 ? -13.82 -3.707 -6.477 1 97.88 113 LEU A C 1
ATOM 900 O O . LEU A 1 113 ? -13.945 -4.871 -6.086 1 97.88 113 LEU A O 1
ATOM 904 N N . GLU A 1 114 ? -13.68 -3.324 -7.711 1 98.25 114 GLU A N 1
ATOM 905 C CA . GLU A 1 114 ? -13.516 -4.34 -8.75 1 98.25 114 GLU A CA 1
ATOM 906 C C . GLU A 1 114 ? -12.047 -4.723 -8.914 1 98.25 114 GLU A C 1
ATOM 908 O O . GLU A 1 114 ? -11.195 -3.861 -9.148 1 98.25 114 GLU A O 1
ATOM 913 N N . ILE A 1 115 ? -11.711 -5.953 -8.742 1 98.69 115 ILE A N 1
ATOM 914 C CA . ILE A 1 115 ? -10.375 -6.5 -8.953 1 98.69 115 ILE A CA 1
ATOM 915 C C . ILE A 1 115 ? -10.445 -7.645 -9.961 1 98.69 115 ILE A C 1
ATOM 917 O O . ILE A 1 115 ? -11.07 -8.672 -9.703 1 98.69 115 ILE A O 1
ATOM 921 N N . ASN A 1 116 ? -9.805 -7.469 -11.094 1 98.75 116 ASN A N 1
ATOM 922 C CA . ASN A 1 116 ? -9.82 -8.438 -12.18 1 98.75 116 ASN A CA 1
ATOM 923 C C . ASN A 1 116 ? -8.484 -9.18 -12.297 1 98.75 116 ASN A C 1
ATOM 925 O O . ASN A 1 116 ? -7.426 -8.57 -12.164 1 98.75 116 ASN A O 1
ATOM 929 N N . TYR A 1 117 ? -8.617 -10.43 -12.492 1 98.56 117 TYR A N 1
ATOM 930 C CA . TYR A 1 117 ? -7.445 -11.258 -12.727 1 98.56 117 TYR A CA 1
ATOM 931 C C . TYR A 1 117 ? -7.469 -11.852 -14.133 1 98.56 117 TYR A C 1
ATOM 933 O O . TYR A 1 117 ? -8.516 -12.32 -14.594 1 98.56 117 TYR A O 1
ATOM 941 N N . SER A 1 118 ? -6.434 -11.805 -14.805 1 98.19 118 SER A N 1
ATOM 942 C CA . SER A 1 118 ? -6.234 -12.492 -16.078 1 98.19 118 SER A CA 1
ATOM 943 C C . SER A 1 118 ? -4.902 -13.234 -16.109 1 98.19 118 SER A C 1
ATOM 945 O O . SER A 1 118 ? -4 -12.922 -15.32 1 98.19 118 SER A O 1
ATOM 947 N N . PHE A 1 119 ? -4.848 -14.227 -17 1 97.56 119 PHE A N 1
ATOM 948 C CA . PHE A 1 119 ? -3.668 -15.078 -17.047 1 97.56 119 PHE A CA 1
ATOM 949 C C . PHE A 1 119 ? -3.096 -15.141 -18.453 1 97.56 119 PHE A C 1
ATOM 951 O O . PHE A 1 119 ? -3.846 -15.141 -19.438 1 97.56 119 PHE A O 1
ATOM 958 N N . LYS A 1 120 ? -1.818 -15.172 -18.5 1 93.06 120 LYS A N 1
ATOM 959 C CA . LYS A 1 120 ? -1.083 -15.375 -19.734 1 93.06 120 LYS A CA 1
ATOM 96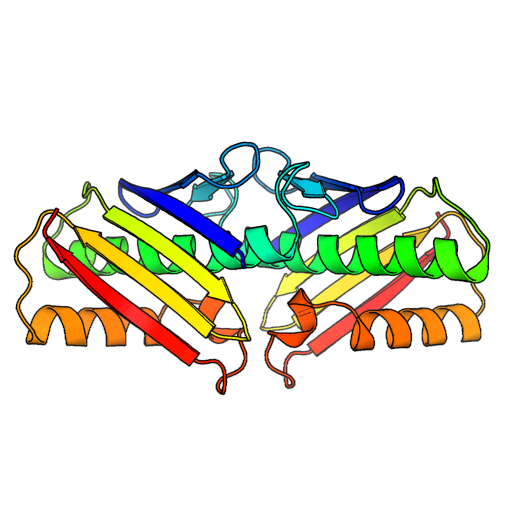0 C C . LYS A 1 120 ? 0.074 -16.344 -19.547 1 93.06 120 LYS A C 1
ATOM 962 O O . LYS A 1 120 ? 0.76 -16.297 -18.516 1 93.06 120 LYS A O 1
ATOM 967 N N . ASN A 1 121 ? 0.177 -17.359 -20.359 1 83.69 121 ASN A N 1
ATOM 968 C CA . ASN A 1 121 ? 1.348 -18.219 -20.312 1 83.69 121 ASN A CA 1
ATOM 969 C C . ASN A 1 121 ? 2.613 -17.484 -20.734 1 83.69 121 ASN A C 1
ATOM 971 O O . ASN A 1 121 ? 2.605 -16.734 -21.719 1 83.69 121 ASN A O 1
ATOM 975 N N . ALA A 1 122 ? 3.652 -17.594 -19.844 1 73 122 ALA A N 1
ATOM 976 C CA . ALA A 1 122 ? 4.902 -16.906 -20.172 1 73 122 ALA A CA 1
ATOM 977 C C . ALA A 1 122 ? 5.578 -17.547 -21.391 1 73 122 ALA A C 1
ATOM 979 O O . ALA A 1 122 ? 5.406 -18.75 -21.625 1 73 122 ALA A O 1
ATOM 980 N N . MET B 1 1 ? -4.164 7.094 -13.984 1 92.75 1 MET B N 1
ATOM 981 C CA . MET B 1 1 ? -3.904 5.66 -14.07 1 92.75 1 MET B CA 1
ATOM 982 C C . MET B 1 1 ? -2.555 5.312 -13.445 1 92.75 1 MET B C 1
ATOM 984 O O . MET B 1 1 ? -1.58 6.047 -13.617 1 92.75 1 MET B O 1
ATOM 988 N N . TYR B 1 2 ? -2.477 4.199 -12.586 1 98.31 2 TYR B N 1
ATOM 989 C CA . TYR B 1 2 ? -1.24 3.678 -12.016 1 98.31 2 TYR B CA 1
ATOM 990 C C . TYR B 1 2 ? -0.898 2.316 -12.609 1 98.31 2 TYR B C 1
ATOM 992 O O . TYR B 1 2 ? -1.784 1.485 -12.82 1 98.31 2 TYR B O 1
ATOM 1000 N N . GLN B 1 3 ? 0.425 2.154 -12.875 1 98.69 3 GLN B N 1
ATOM 1001 C CA . GLN B 1 3 ? 0.882 0.892 -13.445 1 98.69 3 GLN B CA 1
ATOM 1002 C C . GLN B 1 3 ? 2.191 0.439 -12.805 1 98.69 3 GLN B C 1
ATOM 1004 O O . GLN B 1 3 ? 3.08 1.256 -12.555 1 98.69 3 GLN B O 1
ATOM 1009 N N . THR B 1 4 ? 2.266 -0.84 -12.531 1 98.88 4 THR B N 1
ATOM 1010 C CA . THR B 1 4 ? 3.498 -1.438 -12.023 1 98.88 4 THR B CA 1
ATOM 1011 C C . THR B 1 4 ? 3.652 -2.869 -12.539 1 98.88 4 THR B C 1
ATOM 1013 O O . THR B 1 4 ? 2.664 -3.525 -12.867 1 98.88 4 THR B O 1
ATOM 1016 N N . LYS B 1 5 ? 4.855 -3.295 -12.695 1 98.94 5 LYS B N 1
ATOM 1017 C CA . LYS B 1 5 ? 5.176 -4.699 -12.938 1 98.94 5 LYS B CA 1
ATOM 1018 C C . LYS B 1 5 ? 5.898 -5.312 -11.742 1 98.94 5 LYS B C 1
ATOM 1020 O O . LYS B 1 5 ? 6.879 -4.75 -11.25 1 98.94 5 LYS B O 1
ATOM 1025 N N . ILE B 1 6 ? 5.371 -6.402 -11.266 1 98.94 6 ILE B N 1
ATOM 1026 C CA . ILE B 1 6 ? 5.996 -7.129 -10.164 1 98.94 6 ILE B CA 1
ATOM 1027 C C . ILE B 1 6 ? 6.652 -8.398 -10.695 1 98.94 6 ILE B C 1
ATOM 1029 O O . ILE B 1 6 ? 6.02 -9.195 -11.391 1 98.94 6 ILE B O 1
ATOM 1033 N N . LEU B 1 7 ? 7.883 -8.516 -10.336 1 98.75 7 LEU B N 1
ATOM 1034 C CA . LEU B 1 7 ? 8.617 -9.711 -10.727 1 98.75 7 LEU B CA 1
ATOM 1035 C C . LEU B 1 7 ? 8.984 -10.547 -9.508 1 98.75 7 LEU B C 1
ATOM 1037 O O . LEU B 1 7 ? 9.727 -10.086 -8.633 1 98.75 7 LEU B O 1
ATOM 1041 N N . GLY B 1 8 ? 8.422 -11.656 -9.398 1 98.19 8 GLY B N 1
ATOM 1042 C CA . GLY B 1 8 ? 8.797 -12.648 -8.398 1 98.19 8 GLY B CA 1
ATOM 1043 C C . GLY B 1 8 ? 9.742 -13.703 -8.93 1 98.19 8 GLY B C 1
ATOM 1044 O O . GLY B 1 8 ? 9.625 -14.133 -10.086 1 98.19 8 GLY B O 1
ATOM 1045 N N . ASP B 1 9 ? 10.695 -14.195 -8.062 1 96.5 9 ASP B N 1
ATOM 1046 C CA . ASP B 1 9 ? 11.688 -15.141 -8.57 1 96.5 9 ASP B CA 1
ATOM 1047 C C . ASP B 1 9 ? 11.773 -16.375 -7.672 1 96.5 9 ASP B C 1
ATOM 1049 O O . ASP B 1 9 ? 12.266 -17.422 -8.094 1 96.5 9 ASP B O 1
ATOM 1053 N N . ARG B 1 10 ? 11.445 -16.188 -6.469 1 95.94 10 ARG B N 1
ATOM 1054 C CA . ARG B 1 10 ? 11.453 -17.297 -5.516 1 95.94 10 ARG B CA 1
ATOM 1055 C C . ARG B 1 10 ? 10.359 -17.125 -4.465 1 95.94 10 ARG B C 1
ATOM 1057 O O . ARG B 1 10 ? 9.68 -16.094 -4.438 1 95.94 10 ARG B O 1
ATOM 1064 N N . LEU B 1 11 ? 10.297 -18.125 -3.623 1 96.44 11 LEU B N 1
ATOM 1065 C CA . LEU B 1 11 ? 9.219 -18.141 -2.637 1 96.44 11 LEU B CA 1
ATOM 1066 C C . LEU B 1 11 ? 9.234 -16.859 -1.797 1 96.44 11 LEU B C 1
ATOM 1068 O O . LEU B 1 11 ? 10.25 -16.547 -1.165 1 96.44 11 LEU B O 1
ATOM 1072 N N . TYR B 1 12 ? 8.188 -16.109 -1.833 1 97.69 12 TYR B N 1
ATOM 1073 C CA . TYR B 1 12 ? 7.887 -14.922 -1.034 1 97.69 12 TYR B CA 1
ATOM 1074 C C . TYR B 1 12 ? 8.938 -13.844 -1.25 1 97.69 12 TYR B C 1
ATOM 1076 O O . TYR B 1 12 ? 9.43 -13.25 -0.288 1 97.69 12 TYR B O 1
ATOM 1084 N N . HIS B 1 13 ? 9.312 -13.672 -2.449 1 98.38 13 HIS B N 1
ATOM 1085 C CA . HIS B 1 13 ? 10.211 -12.602 -2.854 1 98.38 13 HIS B CA 1
ATOM 1086 C C . HIS B 1 13 ? 9.773 -11.984 -4.176 1 98.38 13 HIS B C 1
ATOM 1088 O O . HIS B 1 13 ? 9.461 -12.695 -5.129 1 98.38 13 HIS B O 1
ATOM 1094 N N . ALA B 1 14 ? 9.734 -10.688 -4.234 1 98.56 14 ALA B N 1
ATOM 1095 C CA . ALA B 1 14 ? 9.352 -9.992 -5.461 1 98.56 14 ALA B CA 1
ATOM 1096 C C . ALA B 1 14 ? 10 -8.609 -5.531 1 98.56 14 ALA B C 1
ATOM 1098 O O . ALA B 1 14 ? 10.422 -8.062 -4.508 1 98.56 14 ALA B O 1
ATOM 1099 N N . LYS B 1 15 ? 10.125 -8.133 -6.699 1 98.75 15 LYS B N 1
ATOM 1100 C CA . LYS B 1 15 ? 10.641 -6.793 -6.969 1 98.75 15 LYS B CA 1
ATOM 1101 C C . LYS B 1 15 ? 9.727 -6.035 -7.926 1 98.75 15 LYS B C 1
ATOM 1103 O O . LYS B 1 15 ? 9.242 -6.602 -8.906 1 98.75 15 LYS B O 1
ATOM 1108 N N . SER B 1 16 ? 9.586 -4.773 -7.641 1 98.88 16 SER B N 1
ATOM 1109 C CA . SER B 1 16 ? 8.664 -3.992 -8.461 1 98.88 16 SER B CA 1
ATOM 1110 C C . SER B 1 16 ? 9.406 -3.186 -9.516 1 98.88 16 SER B C 1
ATOM 1112 O O . SER B 1 16 ? 10.594 -2.887 -9.352 1 98.88 16 SER B O 1
ATOM 1114 N N . LYS B 1 17 ? 8.773 -2.994 -10.594 1 98.69 17 LYS B N 1
ATOM 1115 C CA . LYS B 1 17 ? 9.094 -1.948 -11.562 1 98.69 17 LYS B CA 1
ATOM 1116 C C . LYS B 1 17 ? 7.953 -0.942 -11.672 1 98.69 17 LYS B C 1
ATOM 1118 O O . LYS B 1 17 ? 6.895 -1.254 -12.227 1 98.69 17 LYS B O 1
ATOM 1123 N N . GLY B 1 18 ? 8.148 0.236 -11.133 1 98.25 18 GLY B N 1
ATOM 1124 C CA . GLY B 1 18 ? 7.145 1.284 -11.133 1 98.25 18 GLY B CA 1
ATOM 1125 C C . GLY B 1 18 ? 7.676 2.625 -11.602 1 98.25 18 GLY B C 1
ATOM 1126 O O . GLY B 1 18 ? 8.281 2.721 -12.672 1 98.25 18 GLY B O 1
ATOM 1127 N N . TYR B 1 19 ? 7.5 3.686 -10.844 1 98.69 19 TYR B N 1
ATOM 1128 C CA . TYR B 1 19 ? 7.801 5.051 -11.273 1 98.69 19 TYR B CA 1
ATOM 1129 C C . TYR B 1 19 ? 9.109 5.535 -10.648 1 98.69 19 TYR B C 1
ATOM 1131 O O . TYR B 1 19 ? 9.648 6.57 -11.055 1 98.69 19 TYR B O 1
ATOM 1139 N N . GLY B 1 20 ? 9.539 4.816 -9.664 1 96.69 20 GLY B N 1
ATOM 1140 C CA . GLY B 1 20 ? 10.758 5.148 -8.945 1 96.69 20 GLY B CA 1
ATOM 1141 C C . GLY B 1 20 ? 11.68 3.955 -8.75 1 96.69 20 GLY B C 1
ATOM 1142 O O . GLY B 1 20 ? 11.773 3.088 -9.617 1 96.69 20 GLY B O 1
ATOM 1143 N N . GLN B 1 21 ? 12.43 4.016 -7.633 1 96.88 21 GLN B N 1
ATOM 1144 C CA . GLN B 1 21 ? 13.281 2.885 -7.297 1 96.88 21 GLN B CA 1
ATOM 1145 C C . GLN B 1 21 ? 12.453 1.624 -7.055 1 96.88 21 GLN B C 1
ATOM 1147 O O . GLN B 1 21 ? 11.375 1.687 -6.465 1 96.88 21 GLN B O 1
ATOM 1152 N N . PRO B 1 22 ? 13.039 0.554 -7.574 1 98.25 22 PRO B N 1
ATOM 1153 C CA . PRO B 1 22 ? 12.32 -0.697 -7.312 1 98.25 22 PRO B CA 1
ATOM 1154 C C . PRO B 1 22 ? 12.07 -0.933 -5.824 1 98.25 22 PRO B C 1
ATOM 1156 O O . PRO B 1 22 ? 12.93 -0.621 -4.992 1 98.25 22 PRO B O 1
ATOM 1159 N N . VAL B 1 23 ? 10.961 -1.431 -5.512 1 98.31 23 VAL B N 1
ATOM 1160 C CA . VAL B 1 23 ? 10.641 -1.857 -4.156 1 98.31 23 VAL B CA 1
ATOM 1161 C C . VAL B 1 23 ? 10.734 -3.379 -4.055 1 98.31 23 VAL B C 1
ATOM 1163 O O . VAL B 1 23 ? 10.086 -4.098 -4.828 1 98.31 23 VAL B O 1
ATOM 1166 N N . GLU B 1 24 ? 11.508 -3.76 -3.182 1 98.56 24 GLU B N 1
ATOM 1167 C CA . GLU B 1 24 ? 11.688 -5.188 -2.934 1 98.56 24 GLU B CA 1
ATOM 1168 C C . GLU B 1 24 ? 10.852 -5.652 -1.743 1 98.56 24 GLU B C 1
ATOM 1170 O O . GLU B 1 24 ? 10.828 -4.992 -0.702 1 98.56 24 GLU B O 1
ATOM 1175 N N . THR B 1 25 ? 10.18 -6.809 -1.907 1 98.75 25 THR B N 1
ATOM 1176 C CA . THR B 1 25 ? 9.328 -7.305 -0.833 1 98.75 25 THR B CA 1
ATOM 1177 C C . THR B 1 25 ? 9.664 -8.75 -0.5 1 98.75 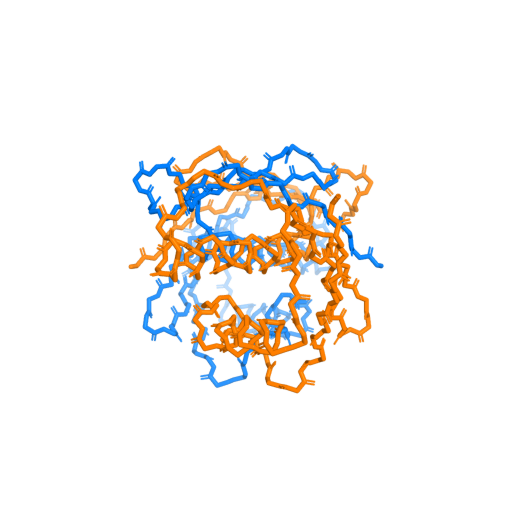25 THR B C 1
ATOM 1179 O O . THR B 1 25 ? 10.117 -9.5 -1.364 1 98.75 25 THR B O 1
ATOM 1182 N N . PHE B 1 26 ? 9.367 -9.055 0.74 1 98.62 26 PHE B N 1
ATOM 1183 C CA . PHE B 1 26 ? 9.672 -10.367 1.299 1 98.62 26 PHE B CA 1
ATOM 1184 C C . PHE B 1 26 ? 8.492 -10.891 2.113 1 98.62 26 PHE B C 1
ATOM 1186 O O . PHE B 1 26 ? 7.516 -10.172 2.336 1 98.62 26 PHE B O 1
ATOM 1193 N N . GLY B 1 27 ? 8.664 -12.188 2.525 1 97.94 27 GLY B N 1
ATOM 1194 C CA . GLY B 1 27 ? 7.59 -12.828 3.27 1 97.94 27 GLY B CA 1
ATOM 1195 C C . GLY B 1 27 ? 7.543 -12.406 4.727 1 97.94 27 GLY B C 1
ATOM 1196 O O . GLY B 1 27 ? 6.512 -12.539 5.383 1 97.94 27 GLY B O 1
ATOM 1197 N N . THR B 1 28 ? 8.711 -11.938 5.254 1 98 28 THR B N 1
ATOM 1198 C CA . THR B 1 28 ? 8.797 -11.531 6.656 1 98 28 THR B CA 1
ATOM 1199 C C . THR B 1 28 ? 9.555 -10.219 6.797 1 98 28 THR B C 1
ATOM 1201 O O . THR B 1 28 ? 10.375 -9.875 5.941 1 98 28 THR B O 1
ATOM 1204 N N . THR B 1 29 ? 9.328 -9.578 7.898 1 98.38 29 THR B N 1
ATOM 1205 C CA . THR B 1 29 ? 9.883 -8.242 8.086 1 98.38 29 THR B CA 1
ATOM 1206 C C . THR B 1 29 ? 11.367 -8.32 8.438 1 98.38 29 THR B C 1
ATOM 1208 O O . THR B 1 29 ? 12.094 -7.332 8.328 1 98.38 29 THR B O 1
ATOM 1211 N N . ASP B 1 30 ? 11.828 -9.484 8.812 1 98.06 30 ASP B N 1
ATOM 1212 C CA . ASP B 1 30 ? 13.25 -9.656 9.125 1 98.06 30 ASP B CA 1
ATOM 1213 C C . ASP B 1 30 ? 14.102 -9.562 7.859 1 98.06 30 ASP B C 1
ATOM 1215 O O . ASP B 1 30 ? 15.289 -9.25 7.926 1 98.06 30 ASP B O 1
ATOM 1219 N N . GLU B 1 31 ? 13.477 -9.805 6.75 1 98.06 31 GLU B N 1
ATOM 1220 C CA . GLU B 1 31 ? 14.195 -9.828 5.48 1 98.06 31 GLU B CA 1
ATOM 1221 C C . GLU B 1 31 ? 14.039 -8.508 4.73 1 98.06 31 GLU B C 1
ATOM 1223 O O . GLU B 1 31 ? 14.781 -8.227 3.791 1 98.06 31 GLU B O 1
ATOM 1228 N N . GLY B 1 32 ? 13.062 -7.719 5.133 1 98.31 32 GLY B N 1
ATOM 1229 C CA . GLY B 1 32 ? 12.766 -6.457 4.465 1 98.31 32 GLY B CA 1
ATOM 1230 C C . GLY B 1 32 ? 11.289 -6.113 4.469 1 98.31 32 GLY B C 1
ATOM 1231 O O . GLY B 1 32 ? 10.539 -6.566 5.336 1 98.31 32 GLY B O 1
ATOM 1232 N N . GLU B 1 33 ? 10.961 -5.215 3.545 1 98.75 33 GLU B N 1
ATOM 1233 C CA . GLU B 1 33 ? 9.562 -4.812 3.445 1 98.75 33 GLU B CA 1
ATOM 1234 C C . GLU B 1 33 ? 8.68 -5.98 3.012 1 98.75 33 GLU B C 1
ATOM 1236 O O . GLU B 1 33 ? 9.109 -6.828 2.23 1 98.75 33 GLU B O 1
ATOM 1241 N N . THR B 1 34 ? 7.477 -6.023 3.43 1 98.81 34 THR B N 1
ATOM 1242 C CA . THR B 1 34 ? 6.438 -6.953 3.004 1 98.81 34 THR B CA 1
ATOM 1243 C C . THR B 1 34 ? 5.301 -6.211 2.312 1 98.81 34 THR B C 1
ATOM 1245 O O . THR B 1 34 ? 5.211 -4.984 2.391 1 98.81 34 THR B O 1
ATOM 1248 N N . PRO B 1 35 ? 4.445 -6.93 1.599 1 98.81 35 PRO B N 1
ATOM 1249 C CA . PRO B 1 35 ? 3.289 -6.238 1.018 1 98.81 35 PRO B CA 1
ATOM 1250 C C . PRO B 1 35 ? 2.467 -5.488 2.061 1 98.81 35 PRO B C 1
ATOM 1252 O O . PRO B 1 35 ? 2.043 -4.355 1.818 1 98.81 35 PRO B O 1
ATOM 1255 N N . MET B 1 36 ? 2.33 -6.023 3.268 1 98.81 36 MET B N 1
ATOM 1256 C CA . MET B 1 36 ? 1.551 -5.387 4.324 1 98.81 36 MET B CA 1
ATOM 1257 C C . MET B 1 36 ? 2.27 -4.152 4.863 1 98.81 36 MET B C 1
ATOM 1259 O O . MET B 1 36 ? 1.637 -3.133 5.145 1 98.81 36 MET B O 1
ATOM 1263 N N . SER B 1 37 ? 3.596 -4.297 5.039 1 98.88 37 SER B N 1
ATOM 1264 C CA . SER B 1 37 ? 4.332 -3.119 5.488 1 98.88 37 SER B CA 1
ATOM 1265 C C . SER B 1 37 ? 4.281 -2.006 4.449 1 98.88 37 SER B C 1
ATOM 1267 O O . SER B 1 37 ? 4.258 -0.823 4.797 1 98.88 37 SER B O 1
ATOM 1269 N N . LEU B 1 38 ? 4.238 -2.357 3.135 1 98.88 38 LEU B N 1
ATOM 1270 C CA . LEU B 1 38 ? 4.133 -1.371 2.066 1 98.88 38 LEU B CA 1
ATOM 1271 C C . LEU B 1 38 ? 2.775 -0.674 2.104 1 98.88 38 LEU B C 1
ATOM 1273 O O . LEU B 1 38 ? 2.684 0.528 1.845 1 98.88 38 LEU B O 1
ATOM 1277 N N . LEU B 1 39 ? 1.723 -1.438 2.371 1 98.88 39 LEU B N 1
ATOM 1278 C CA . LEU B 1 39 ? 0.407 -0.825 2.523 1 98.88 39 LEU B CA 1
ATOM 1279 C C . LEU B 1 39 ? 0.406 0.182 3.668 1 98.88 39 LEU B C 1
ATOM 1281 O O . LEU B 1 39 ? -0.153 1.273 3.539 1 98.88 39 LEU B O 1
ATOM 1285 N N . ASN B 1 40 ? 1.028 -0.168 4.785 1 98.94 40 ASN B N 1
ATOM 1286 C CA . ASN B 1 40 ? 1.166 0.75 5.91 1 98.94 40 ASN B CA 1
ATOM 1287 C C . ASN B 1 40 ? 1.915 2.018 5.512 1 98.94 40 ASN B C 1
ATOM 1289 O O . ASN B 1 40 ? 1.521 3.121 5.891 1 98.94 40 ASN B O 1
ATOM 1293 N N . ILE B 1 41 ? 2.973 1.863 4.762 1 98.94 41 ILE B N 1
ATOM 1294 C CA . ILE B 1 41 ? 3.75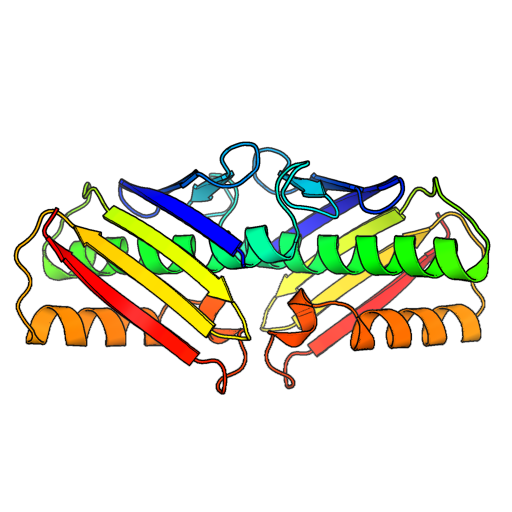6 2.99 4.266 1 98.94 41 ILE B CA 1
ATOM 1295 C C . ILE B 1 41 ? 2.9 3.844 3.334 1 98.94 41 ILE B C 1
ATOM 1297 O O . ILE B 1 41 ? 2.932 5.074 3.404 1 98.94 41 ILE B O 1
ATOM 1301 N N . ALA B 1 42 ? 2.145 3.182 2.436 1 98.94 42 ALA B N 1
ATOM 1302 C CA . ALA B 1 42 ? 1.293 3.906 1.494 1 98.94 42 ALA B CA 1
ATOM 1303 C C . ALA B 1 42 ? 0.283 4.781 2.23 1 98.94 42 ALA B C 1
ATOM 1305 O O . ALA B 1 42 ? 0.146 5.969 1.93 1 98.94 42 ALA B O 1
ATOM 1306 N N . LEU B 1 43 ? -0.341 4.23 3.246 1 98.94 43 LEU B N 1
ATOM 1307 C CA . LEU B 1 43 ? -1.323 4.977 4.027 1 98.94 43 LEU B CA 1
ATOM 1308 C C . LEU B 1 43 ? -0.666 6.148 4.75 1 98.94 43 LEU B C 1
ATOM 1310 O O . LEU B 1 43 ? -1.129 7.285 4.645 1 98.94 43 LEU B O 1
ATOM 1314 N N . ALA B 1 44 ? 0.414 5.859 5.445 1 98.94 44 ALA B N 1
ATOM 1315 C CA . ALA B 1 44 ? 1.071 6.883 6.25 1 98.94 44 ALA B CA 1
ATOM 1316 C C . ALA B 1 44 ? 1.638 7.996 5.371 1 98.94 44 ALA B C 1
ATOM 1318 O O . ALA B 1 44 ? 1.618 9.164 5.754 1 98.94 44 ALA B O 1
ATOM 1319 N N . SER B 1 45 ? 2.143 7.641 4.227 1 98.94 45 SER B N 1
ATOM 1320 C CA . SER B 1 45 ? 2.652 8.641 3.291 1 98.94 45 SER B CA 1
ATOM 1321 C C . SER B 1 45 ? 1.525 9.5 2.729 1 98.94 45 SER B C 1
ATOM 1323 O O . SER B 1 45 ? 1.686 10.711 2.559 1 98.94 45 SER B O 1
ATOM 1325 N N . CYS B 1 46 ? 0.436 8.883 2.414 1 98.94 46 CYS B N 1
ATOM 1326 C CA . CYS B 1 46 ? -0.715 9.633 1.927 1 98.94 46 CYS B CA 1
ATOM 1327 C C . CYS B 1 46 ? -1.197 10.633 2.973 1 98.94 46 CYS B C 1
ATOM 1329 O O . CYS B 1 46 ? -1.465 11.797 2.654 1 98.94 46 CYS B O 1
ATOM 1331 N N . VAL B 1 47 ? -1.305 10.172 4.223 1 98.88 47 VAL B N 1
ATOM 1332 C CA . VAL B 1 47 ? -1.692 11.031 5.332 1 98.88 47 VAL B CA 1
ATOM 1333 C C . VAL B 1 47 ? -0.708 12.195 5.453 1 98.88 47 VAL B C 1
ATOM 1335 O O . VAL B 1 47 ? -1.113 13.352 5.617 1 98.88 47 VAL B O 1
ATOM 1338 N N . THR B 1 48 ? 0.542 11.906 5.355 1 98.69 48 THR B N 1
ATOM 1339 C CA . THR B 1 48 ? 1.585 12.922 5.43 1 98.69 48 THR B CA 1
ATOM 1340 C C . THR B 1 48 ? 1.378 13.992 4.359 1 98.69 48 THR B C 1
ATOM 1342 O O . THR B 1 48 ? 1.444 15.188 4.648 1 98.69 48 THR B O 1
ATOM 1345 N N . MET B 1 49 ? 1.051 13.562 3.238 1 98.25 49 MET B N 1
ATOM 1346 C CA . MET B 1 49 ? 0.878 14.5 2.129 1 98.25 49 MET B CA 1
ATOM 1347 C C . MET B 1 49 ? -0.41 15.297 2.287 1 98.25 49 MET B C 1
ATOM 1349 O O . MET B 1 49 ? -0.471 16.469 1.905 1 98.25 49 MET B O 1
ATOM 1353 N N . CYS B 1 50 ? -1.411 14.656 2.783 1 98.44 50 CYS B N 1
ATOM 1354 C CA . CYS B 1 50 ? -2.625 15.398 3.111 1 98.44 50 CYS B CA 1
ATOM 1355 C C . CYS B 1 50 ? -2.328 16.516 4.094 1 98.44 50 CYS B C 1
ATOM 1357 O O . CYS B 1 50 ? -2.805 17.641 3.922 1 98.44 50 CYS B O 1
ATOM 1359 N N . ILE B 1 51 ? -1.545 16.203 5.105 1 97.69 51 ILE B N 1
ATOM 1360 C CA . ILE B 1 51 ? -1.177 17.188 6.109 1 97.69 51 ILE B CA 1
ATOM 1361 C C . ILE B 1 51 ? -0.417 18.344 5.449 1 97.69 51 ILE B C 1
ATOM 1363 O O . ILE B 1 51 ? -0.73 19.516 5.676 1 97.69 51 ILE B O 1
ATOM 1367 N N . GLN B 1 52 ? 0.528 18.016 4.637 1 97.12 52 GLN B N 1
ATOM 1368 C CA . GLN B 1 52 ? 1.297 19.031 3.912 1 97.12 52 GLN B CA 1
ATOM 1369 C C . GLN B 1 52 ? 0.386 19.906 3.062 1 97.12 52 GLN B C 1
ATOM 1371 O O . GLN B 1 52 ? 0.504 21.141 3.084 1 97.12 52 GLN B O 1
ATOM 1376 N N . GLY B 1 53 ? -0.507 19.266 2.344 1 96.31 53 GLY B N 1
ATOM 1377 C CA . GLY B 1 53 ? -1.441 20.016 1.516 1 96.31 53 GLY B CA 1
ATOM 1378 C C . GLY B 1 53 ? -2.352 20.922 2.316 1 96.31 53 GLY B C 1
ATOM 1379 O O . GLY B 1 53 ? -2.646 22.047 1.895 1 96.31 53 GLY B O 1
ATOM 1380 N N . TYR B 1 54 ? -2.801 20.406 3.469 1 96.62 54 TYR B N 1
ATOM 1381 C CA . TYR B 1 54 ? -3.666 21.172 4.355 1 96.62 54 TYR B CA 1
ATOM 1382 C C . TYR B 1 54 ? -2.996 22.484 4.781 1 96.62 54 TYR B C 1
ATOM 1384 O O . TYR B 1 54 ? -3.59 23.547 4.672 1 96.62 54 TYR B O 1
ATOM 1392 N N . PHE B 1 55 ? -1.775 22.453 5.215 1 95 55 PHE B N 1
ATOM 1393 C CA . PHE B 1 55 ? -1.093 23.625 5.734 1 95 55 PHE B CA 1
ATOM 1394 C C . PHE B 1 55 ? -0.657 24.547 4.598 1 95 55 PHE B C 1
ATOM 1396 O O . PHE B 1 55 ? -0.593 25.766 4.766 1 95 55 PHE B O 1
ATOM 1403 N N . LYS B 1 56 ? -0.359 23.906 3.469 1 95.12 56 LYS B N 1
ATOM 14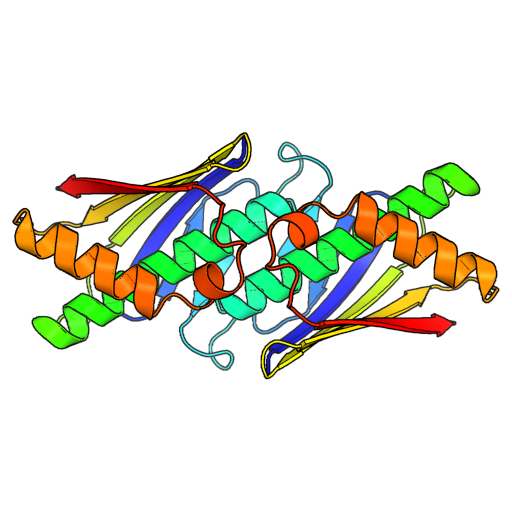04 C CA . LYS B 1 56 ? -0.123 24.75 2.303 1 95.12 56 LYS B CA 1
ATOM 1405 C C . LYS B 1 56 ? -1.344 25.625 1.991 1 95.12 56 LYS B C 1
ATOM 1407 O O . LYS B 1 56 ? -1.223 26.828 1.792 1 95.12 56 LYS B O 1
ATOM 1412 N N . ARG B 1 57 ? -2.463 25.062 1.971 1 93.25 57 ARG B N 1
ATOM 1413 C CA . ARG B 1 57 ? -3.707 25.75 1.636 1 93.25 57 ARG B CA 1
ATOM 1414 C C . ARG B 1 57 ? -4.082 26.75 2.717 1 93.25 57 ARG B C 1
ATOM 1416 O O . ARG B 1 57 ? -4.453 27.891 2.41 1 93.25 57 ARG B O 1
ATOM 1423 N N . LYS B 1 58 ? -3.93 26.438 3.982 1 90.75 58 LYS B N 1
ATOM 1424 C CA . LYS B 1 58 ? -4.406 27.25 5.102 1 90.75 58 LYS B CA 1
ATOM 1425 C C . LYS B 1 58 ? -3.416 28.359 5.43 1 90.75 58 LYS B C 1
ATOM 1427 O O . LYS B 1 58 ? -3.818 29.469 5.77 1 90.75 58 LYS B O 1
ATOM 1432 N N . GLU B 1 59 ? -2.109 28.062 5.324 1 90 59 GLU B N 1
ATOM 1433 C CA . GLU B 1 59 ? -1.12 29 5.863 1 90 59 GLU B CA 1
ATOM 1434 C C . GLU B 1 59 ? -0.072 29.359 4.812 1 90 59 GLU B C 1
ATOM 1436 O O . GLU B 1 59 ? 0.854 30.125 5.09 1 90 59 GLU B O 1
ATOM 1441 N N . GLY B 1 60 ? -0.095 28.688 3.674 1 92.12 60 GLY B N 1
ATOM 1442 C CA . GLY B 1 60 ? 0.852 28.969 2.605 1 92.12 60 GLY B CA 1
ATOM 1443 C C . GLY B 1 60 ? 2.229 28.391 2.859 1 92.12 60 GLY B C 1
ATOM 1444 O O . GLY B 1 60 ? 3.227 28.891 2.332 1 92.12 60 GLY B O 1
ATOM 1445 N N . ILE B 1 61 ? 2.283 27.344 3.658 1 89.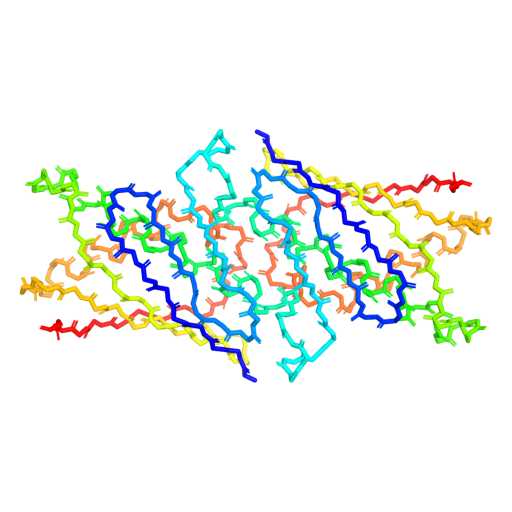12 61 ILE B N 1
ATOM 1446 C CA . ILE B 1 61 ? 3.553 26.734 4.035 1 89.12 61 ILE B CA 1
ATOM 1447 C C . ILE B 1 61 ? 3.934 25.656 3.008 1 89.12 61 ILE B C 1
ATOM 1449 O O . ILE B 1 61 ? 3.174 24.719 2.773 1 89.12 61 ILE B O 1
ATOM 1453 N N . ASP B 1 62 ? 5.129 25.812 2.455 1 87.38 62 ASP B N 1
ATOM 1454 C CA . ASP B 1 62 ? 5.566 24.859 1.444 1 87.38 62 ASP B CA 1
ATOM 1455 C C . ASP B 1 62 ? 6.527 23.828 2.041 1 87.38 62 ASP B C 1
ATOM 1457 O O . ASP B 1 62 ? 6.602 22.688 1.563 1 87.38 62 ASP B O 1
ATOM 1461 N N . GLU B 1 63 ? 7.25 24.359 2.969 1 89.94 63 GLU B N 1
ATOM 1462 C CA . GLU B 1 63 ? 8.25 23.5 3.59 1 89.94 63 GLU B CA 1
ATOM 1463 C C . GLU B 1 63 ? 7.945 23.281 5.066 1 89.94 63 GLU B C 1
ATOM 1465 O O . GLU B 1 63 ? 7.957 24.219 5.859 1 89.94 63 GLU B O 1
ATOM 1470 N N . MET B 1 64 ? 7.336 22.141 5.34 1 88.5 64 MET B N 1
ATOM 1471 C CA . MET B 1 64 ? 7.07 21.766 6.727 1 88.5 64 MET B CA 1
ATOM 1472 C C . MET B 1 64 ? 7.5 20.328 6.98 1 88.5 64 MET B C 1
ATOM 1474 O O . MET B 1 64 ? 7.164 19.422 6.207 1 88.5 64 MET B O 1
ATOM 1478 N N . ALA B 1 65 ? 8.234 20.266 8.062 1 94.06 65 ALA B N 1
ATOM 1479 C CA . ALA B 1 65 ? 8.609 18.922 8.469 1 94.06 65 ALA B CA 1
ATOM 1480 C C . ALA B 1 65 ? 7.434 18.203 9.141 1 94.06 65 ALA B C 1
ATOM 1482 O O . ALA B 1 65 ? 6.832 18.734 10.078 1 94.06 65 ALA B O 1
ATOM 1483 N N . VAL B 1 66 ? 7.043 17.141 8.641 1 97.12 66 VAL B N 1
ATOM 1484 C CA . VAL B 1 66 ? 6 16.297 9.203 1 97.12 66 VAL B CA 1
ATOM 1485 C C . VAL B 1 66 ? 6.551 14.891 9.438 1 97.12 66 VAL B C 1
ATOM 1487 O O . VAL B 1 66 ? 7.246 14.336 8.586 1 97.12 66 VAL B O 1
ATOM 1490 N N . SER B 1 67 ? 6.324 14.406 10.617 1 98.5 67 SER B N 1
ATOM 1491 C CA . SER B 1 67 ? 6.652 13.023 10.93 1 98.5 67 SER B CA 1
ATOM 1492 C C . SER B 1 67 ? 5.406 12.227 11.297 1 98.5 67 SER B C 1
ATOM 1494 O O . SER B 1 67 ? 4.59 12.68 12.102 1 98.5 67 SER B O 1
ATOM 1496 N N . VAL B 1 68 ? 5.215 11.094 10.727 1 98.88 68 VAL B N 1
ATOM 1497 C CA . VAL B 1 68 ? 4.082 10.219 11.031 1 98.88 68 VAL B CA 1
ATOM 1498 C C . VAL B 1 68 ? 4.586 8.82 11.391 1 98.88 68 VAL B C 1
ATOM 1500 O O . VAL B 1 68 ? 5.188 8.141 10.555 1 98.88 68 VAL B O 1
ATOM 1503 N N . ASP B 1 69 ? 4.422 8.406 12.602 1 98.88 69 ASP B N 1
ATOM 1504 C CA . ASP B 1 69 ? 4.633 7.023 13.016 1 98.88 69 ASP B CA 1
ATOM 1505 C C . ASP B 1 69 ? 3.363 6.195 12.836 1 98.88 69 ASP B C 1
ATOM 1507 O O . ASP B 1 69 ? 2.33 6.5 13.438 1 98.88 69 ASP B O 1
ATOM 1511 N N . ALA B 1 70 ? 3.461 5.176 12.07 1 98.94 70 ALA B N 1
ATOM 1512 C CA . ALA B 1 70 ? 2.281 4.367 11.773 1 98.94 70 ALA B CA 1
ATOM 1513 C C . ALA B 1 70 ? 2.49 2.916 12.195 1 98.94 70 ALA B C 1
ATOM 1515 O O . ALA B 1 70 ? 3.535 2.326 11.906 1 98.94 70 ALA B O 1
ATOM 1516 N N . THR B 1 71 ? 1.504 2.342 12.875 1 98.88 71 THR B N 1
ATOM 1517 C CA . THR B 1 71 ? 1.492 0.92 13.203 1 98.88 71 THR B CA 1
ATOM 1518 C C . THR B 1 71 ? 0.215 0.259 12.695 1 98.88 71 THR B C 1
ATOM 1520 O O . THR B 1 71 ? -0.813 0.92 12.539 1 98.88 71 THR B O 1
ATOM 1523 N N . TYR B 1 72 ? 0.3 -0.949 12.406 1 98.88 72 TYR B N 1
ATOM 1524 C CA . TYR B 1 72 ? -0.84 -1.782 12.047 1 98.88 72 TYR B CA 1
ATOM 1525 C C . TYR B 1 72 ? -0.795 -3.117 12.781 1 98.88 72 TYR B C 1
ATOM 1527 O O . TYR B 1 72 ? 0.213 -3.826 12.734 1 98.88 72 TYR B O 1
ATOM 1535 N N . GLU B 1 73 ? -1.852 -3.402 13.453 1 98.19 73 GLU B N 1
ATOM 1536 C CA . GLU B 1 73 ? -2.057 -4.68 14.133 1 98.19 73 GLU B CA 1
ATOM 1537 C C . GLU B 1 73 ? -3.541 -4.953 14.352 1 98.19 73 GLU B C 1
ATOM 1539 O O . GLU B 1 73 ? -4.297 -4.055 14.727 1 98.19 73 GLU B O 1
ATOM 1544 N N . ASP B 1 74 ? -4 -6.238 14.07 1 96.69 74 ASP B N 1
ATOM 1545 C CA . ASP B 1 74 ? -5.355 -6.691 14.367 1 96.69 74 ASP B CA 1
ATOM 1546 C C . ASP B 1 74 ? -6.395 -5.77 13.734 1 96.69 74 ASP B C 1
ATOM 1548 O O . ASP B 1 74 ? -7.324 -5.316 14.406 1 96.69 74 ASP B O 1
ATOM 1552 N N . GLU B 1 75 ? -6.148 -5.34 12.484 1 96.62 75 GLU B N 1
ATOM 1553 C CA . GLU B 1 75 ? -7.047 -4.539 11.656 1 96.62 75 GLU B CA 1
ATOM 1554 C C . GLU B 1 75 ? -7.211 -3.131 12.219 1 96.62 75 GLU B C 1
ATOM 1556 O O . GLU B 1 75 ? -8.258 -2.506 12.055 1 96.62 75 GLU B O 1
ATOM 1561 N N . ILE B 1 76 ? -6.195 -2.691 12.977 1 98.56 76 ILE B N 1
ATOM 1562 C CA . ILE B 1 76 ? -6.176 -1.331 13.5 1 98.56 76 ILE B CA 1
ATOM 1563 C C . ILE B 1 76 ? -4.934 -0.598 13 1 98.56 76 ILE B C 1
ATOM 1565 O O . ILE B 1 76 ? -3.816 -1.104 13.109 1 98.56 76 ILE B O 1
ATOM 1569 N N . PHE B 1 77 ? -5.133 0.593 12.422 1 98.88 77 PHE B N 1
ATOM 1570 C CA . PHE B 1 77 ? -4.051 1.521 12.109 1 98.88 77 PHE B CA 1
ATOM 1571 C C . PHE B 1 77 ? -3.953 2.613 13.164 1 98.88 77 PHE B C 1
ATOM 1573 O O . PHE B 1 77 ? -4.957 3.23 13.523 1 98.88 77 PHE B O 1
ATOM 1580 N N . ASN B 1 78 ? -2.795 2.812 13.672 1 98.88 78 ASN B N 1
ATOM 1581 C CA . ASN B 1 78 ? -2.512 3.951 14.539 1 98.88 78 ASN B CA 1
ATOM 1582 C C . ASN B 1 78 ? -1.469 4.879 13.922 1 98.88 78 ASN B C 1
ATOM 1584 O O . ASN B 1 78 ? -0.372 4.441 13.57 1 98.88 78 ASN B O 1
ATOM 1588 N N . LEU B 1 79 ? -1.828 6.098 13.805 1 98.94 79 LEU B N 1
ATOM 1589 C CA . LEU B 1 79 ? -0.92 7.09 13.234 1 98.94 79 LEU B CA 1
ATOM 1590 C C . LEU B 1 79 ? -0.664 8.219 14.227 1 98.94 79 LEU B C 1
ATOM 1592 O O . LEU B 1 79 ? -1.596 8.914 14.633 1 98.94 79 LEU B O 1
ATOM 1596 N N . LEU B 1 80 ? 0.553 8.352 14.633 1 98.88 80 LEU B N 1
ATOM 1597 C CA . LEU B 1 80 ? 1 9.469 15.445 1 98.88 80 LEU B CA 1
ATOM 1598 C C . LEU B 1 80 ? 1.641 10.555 14.578 1 98.88 80 LEU B C 1
ATOM 1600 O O . LEU B 1 80 ? 2.674 10.312 13.945 1 98.88 80 LEU B O 1
ATOM 1604 N N . ILE B 1 81 ? 1.045 11.688 14.609 1 98.5 81 ILE B N 1
ATOM 1605 C CA . ILE B 1 81 ? 1.454 12.797 13.758 1 98.5 81 ILE B CA 1
ATOM 1606 C C . ILE B 1 81 ? 2.229 13.82 14.586 1 98.5 81 ILE B C 1
ATOM 1608 O O . ILE B 1 81 ? 1.749 14.281 15.625 1 98.5 81 ILE B O 1
ATOM 1612 N N . GLU B 1 82 ? 3.396 14.141 14.094 1 97.94 82 GLU B N 1
ATOM 1613 C CA . GLU B 1 82 ? 4.246 15.133 14.75 1 97.94 82 GLU B CA 1
ATOM 1614 C C . GLU B 1 82 ? 4.57 16.281 13.805 1 97.94 82 GLU B C 1
ATOM 1616 O O . GLU B 1 82 ? 5.133 16.078 12.734 1 97.94 82 GLU B O 1
ATOM 1621 N N . ILE B 1 83 ? 4.207 17.438 14.211 1 94.25 83 ILE B N 1
ATOM 1622 C CA . ILE B 1 83 ? 4.488 18.672 13.477 1 94.25 83 ILE B CA 1
ATOM 1623 C C . ILE B 1 83 ? 4.973 19.75 14.453 1 94.25 83 ILE B C 1
ATOM 1625 O O . ILE B 1 83 ? 4.598 19.75 15.625 1 94.25 83 ILE B O 1
ATOM 1629 N N . ASP B 1 84 ? 5.863 20.641 13.969 1 90.06 84 ASP B N 1
ATOM 1630 C CA . ASP B 1 84 ? 6.387 21.703 14.812 1 90.06 84 ASP B CA 1
ATOM 1631 C C . ASP B 1 84 ? 5.449 22.922 14.797 1 90.06 84 ASP B C 1
ATOM 1633 O O . ASP B 1 84 ? 5.863 24.031 14.445 1 90.06 84 ASP B O 1
ATOM 1637 N N . LEU B 1 85 ? 4.262 22.766 15.008 1 87.62 85 LEU B N 1
ATOM 1638 C CA . LEU B 1 85 ? 3.246 23.797 15.133 1 87.62 85 LEU B CA 1
ATOM 1639 C C . LEU B 1 85 ? 2.309 23.5 16.297 1 87.62 85 LEU B C 1
ATOM 1641 O O . LEU B 1 85 ? 1.982 22.344 16.562 1 87.62 85 LEU B O 1
ATOM 1645 N N . GLU B 1 86 ? 1.984 24.516 17.047 1 88.38 86 GLU B N 1
ATOM 1646 C CA . GLU B 1 86 ? 0.964 24.359 18.062 1 88.38 86 GLU B CA 1
ATOM 1647 C C . GLU B 1 86 ? -0.426 24.219 17.453 1 88.38 86 GLU B C 1
ATOM 1649 O O . GLU B 1 86 ? -0.911 25.156 16.797 1 88.38 86 GLU B O 1
ATOM 1654 N N . LEU B 1 87 ? -0.998 23.094 17.688 1 91.81 87 LEU B N 1
ATOM 1655 C CA . LEU B 1 87 ? -2.326 22.844 17.141 1 91.81 87 LEU B CA 1
ATOM 1656 C C . LEU B 1 87 ? -3.395 22.969 18.219 1 91.81 87 LEU B C 1
ATOM 1658 O O . LEU B 1 87 ? -3.246 22.406 19.312 1 91.81 87 LEU B O 1
ATOM 1662 N N . THR B 1 88 ? -4.367 23.703 17.906 1 93.19 88 THR B N 1
ATOM 1663 C CA . THR B 1 88 ? -5.547 23.672 18.766 1 93.19 88 THR B CA 1
ATOM 1664 C C . THR B 1 88 ? -6.352 22.406 18.531 1 93.19 88 THR B C 1
ATOM 1666 O O . THR B 1 88 ? -6.102 21.672 17.578 1 93.19 88 THR B O 1
ATOM 1669 N N . GLU B 1 89 ? -7.293 22.156 19.422 1 95.5 89 GLU B N 1
ATOM 1670 C CA . GLU B 1 89 ? -8.164 21 19.234 1 95.5 89 GLU B CA 1
ATOM 1671 C C . GLU B 1 89 ? -8.969 21.125 17.938 1 95.5 89 GLU B C 1
ATOM 1673 O O . GLU B 1 89 ? -9.195 20.125 17.25 1 95.5 89 GLU B O 1
ATOM 1678 N N . SER B 1 90 ? -9.352 22.328 17.672 1 95.5 90 SER B N 1
ATOM 1679 C CA . SER B 1 90 ? -10.086 22.578 16.438 1 95.5 90 SER B CA 1
ATOM 1680 C C . SER B 1 90 ? -9.219 22.297 15.211 1 95.5 90 SER B C 1
ATOM 1682 O O . SER B 1 90 ? -9.695 21.734 14.227 1 95.5 90 SER B O 1
ATOM 1684 N N . ASP B 1 91 ? -7.918 22.688 15.25 1 93 91 ASP B N 1
ATOM 1685 C CA . AS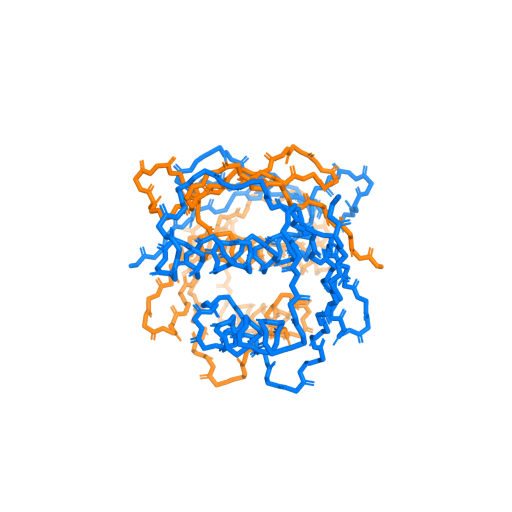P B 1 91 ? -6.977 22.406 14.172 1 93 91 ASP B CA 1
ATOM 1686 C C . ASP B 1 91 ? -6.855 20.906 13.922 1 93 91 ASP B C 1
ATOM 1688 O O . ASP B 1 91 ? -6.891 20.469 12.781 1 93 91 ASP B O 1
ATOM 1692 N N . LYS B 1 92 ? -6.75 20.188 15.031 1 96.19 92 LYS B N 1
ATOM 1693 C CA . LYS B 1 92 ? -6.598 18.734 14.945 1 96.19 92 LYS B CA 1
ATOM 1694 C C . LYS B 1 92 ? -7.824 18.094 14.312 1 96.19 92 LYS B C 1
ATOM 1696 O O . LYS B 1 92 ? -7.699 17.219 13.445 1 96.19 92 LYS B O 1
ATOM 1701 N N . GLU B 1 93 ? -8.992 18.531 14.695 1 97.25 93 GLU B N 1
ATOM 1702 C CA . GLU B 1 93 ? -10.242 18 14.141 1 97.25 93 GLU B CA 1
ATOM 1703 C C . GLU B 1 93 ? -10.359 18.312 12.656 1 97.25 93 GLU B C 1
ATOM 1705 O O . GLU B 1 93 ? -10.75 17.453 11.867 1 97.25 93 GLU B O 1
ATOM 1710 N N . ASP B 1 94 ? -10.031 19.531 12.312 1 96.75 94 ASP B N 1
ATOM 1711 C CA . ASP B 1 94 ? -10.07 19.938 10.906 1 96.75 94 ASP B CA 1
ATOM 1712 C C . ASP B 1 94 ? -9.102 19.109 10.07 1 96.75 94 ASP B C 1
ATOM 1714 O O . ASP B 1 94 ? -9.414 18.75 8.938 1 96.75 94 ASP B O 1
ATOM 1718 N N . LEU B 1 95 ? -7.977 18.891 10.633 1 96.81 95 LEU B N 1
ATOM 1719 C CA . 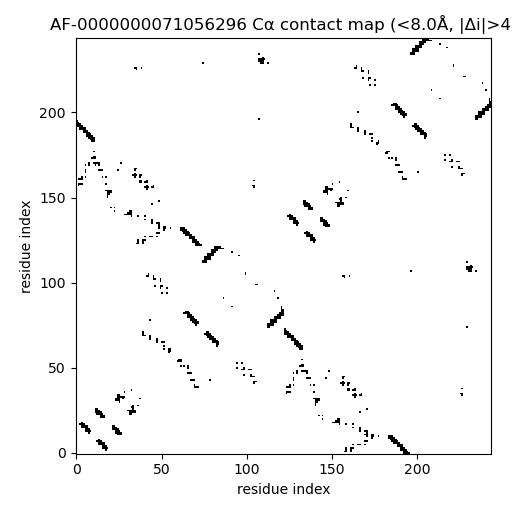LEU B 1 95 ? -6.949 18.125 9.938 1 96.81 95 LEU B CA 1
ATOM 1720 C C . LEU B 1 95 ? -7.41 16.688 9.703 1 96.81 95 LEU B C 1
ATOM 1722 O O . LEU B 1 95 ? -7.25 16.156 8.602 1 96.81 95 LEU B O 1
ATOM 1726 N N . ILE B 1 96 ? -7.977 16.062 10.719 1 98.19 96 ILE B N 1
ATOM 1727 C CA . ILE B 1 96 ? -8.477 14.703 10.609 1 98.19 96 ILE B CA 1
ATOM 1728 C C . ILE B 1 96 ? -9.586 14.648 9.555 1 98.19 96 ILE B C 1
ATOM 1730 O O . ILE B 1 96 ? -9.609 13.734 8.719 1 98.19 96 ILE B O 1
ATOM 1734 N N . ASP B 1 97 ? -10.469 15.641 9.586 1 98.25 97 ASP B N 1
ATOM 1735 C CA . ASP B 1 97 ? -11.531 15.719 8.586 1 98.25 97 ASP B CA 1
ATOM 1736 C C . ASP B 1 97 ? -10.945 15.828 7.18 1 98.25 97 ASP B C 1
ATOM 1738 O O . ASP B 1 97 ? -11.453 15.203 6.242 1 98.25 97 ASP B O 1
ATOM 1742 N N . TYR B 1 98 ? -9.93 16.688 7.066 1 98.31 98 TYR B N 1
ATOM 1743 C CA . TYR B 1 98 ? -9.258 16.859 5.785 1 98.31 98 TYR B CA 1
ATOM 1744 C C . TYR B 1 98 ? -8.656 15.539 5.301 1 98.31 98 TYR B C 1
ATOM 1746 O O . TYR B 1 98 ? -8.836 15.156 4.145 1 98.31 98 TYR B O 1
ATOM 1754 N N . ILE B 1 99 ? -7.961 14.781 6.148 1 98.62 99 ILE B N 1
ATOM 1755 C CA . ILE B 1 99 ? -7.344 13.5 5.828 1 98.62 99 ILE B CA 1
ATOM 1756 C C . ILE B 1 99 ? -8.422 12.508 5.391 1 98.62 99 ILE B C 1
ATOM 1758 O O . ILE B 1 99 ? -8.266 11.82 4.379 1 98.62 99 ILE B O 1
ATOM 1762 N N . ASN B 1 100 ? -9.531 12.461 6.121 1 98.06 100 ASN B N 1
ATOM 1763 C CA . ASN B 1 100 ? -10.617 11.531 5.824 1 98.06 100 ASN B CA 1
ATOM 1764 C C . ASN B 1 100 ? -11.258 11.828 4.469 1 98.06 100 ASN B C 1
ATOM 1766 O O . ASN B 1 100 ? -11.727 10.922 3.785 1 98.06 100 ASN B O 1
ATOM 1770 N N . ARG B 1 101 ? -11.188 13.023 4.078 1 97.88 101 ARG B N 1
ATOM 1771 C CA . ARG B 1 101 ? -11.828 13.445 2.832 1 97.88 101 ARG B CA 1
ATOM 1772 C C . ARG B 1 101 ? -10.891 13.234 1.643 1 97.88 101 ARG B C 1
ATOM 1774 O O . ARG B 1 101 ? -11.344 12.898 0.546 1 97.88 101 ARG B O 1
ATOM 1781 N N . PHE B 1 102 ? -9.578 13.359 1.888 1 98.31 102 PHE B N 1
ATOM 1782 C CA . PHE B 1 102 ? -8.734 13.531 0.71 1 98.31 102 PHE B CA 1
ATOM 1783 C C . PHE B 1 102 ? -7.715 12.398 0.61 1 98.31 102 PHE B C 1
ATOM 1785 O O . PHE B 1 102 ? -7.082 12.219 -0.432 1 98.31 102 PHE B O 1
ATOM 1792 N N . CYS B 1 103 ? -7.488 11.703 1.651 1 98.69 103 CYS B N 1
ATOM 1793 C CA . CYS B 1 103 ? -6.539 10.594 1.569 1 98.69 103 CYS B CA 1
ATOM 1794 C C . CYS B 1 103 ? -7.074 9.484 0.68 1 98.69 103 CYS B C 1
ATOM 1796 O O . CYS B 1 103 ? -7.93 8.703 1.102 1 98.69 103 CYS B O 1
ATOM 1798 N N . ARG B 1 104 ? -6.531 9.344 -0.46 1 98.56 104 ARG B N 1
ATOM 1799 C CA . ARG B 1 104 ? -7.012 8.406 -1.472 1 98.56 104 ARG B CA 1
ATOM 1800 C C . ARG B 1 104 ? -6.738 6.969 -1.055 1 98.56 104 ARG B C 1
ATOM 1802 O O . ARG B 1 104 ? -7.52 6.066 -1.37 1 98.56 104 ARG B O 1
ATOM 1809 N N . VAL B 1 105 ? -5.621 6.73 -0.401 1 98.88 105 VAL B N 1
ATOM 1810 C CA . VAL B 1 105 ? -5.312 5.383 0.067 1 98.88 105 VAL B CA 1
ATOM 1811 C C . VAL B 1 105 ? -6.367 4.934 1.075 1 98.88 105 VAL B C 1
ATOM 1813 O O . VAL B 1 105 ? -6.941 3.85 0.941 1 98.88 105 VAL B O 1
ATOM 1816 N N . LYS B 1 106 ? -6.652 5.793 2.047 1 98.81 106 LYS B N 1
ATOM 1817 C CA . LYS B 1 106 ? -7.668 5.473 3.043 1 98.81 106 LYS B CA 1
ATOM 1818 C C . LYS B 1 106 ? -9.008 5.16 2.381 1 98.81 106 LYS B C 1
ATOM 1820 O O . LYS B 1 106 ? -9.734 4.266 2.824 1 98.81 106 LYS B O 1
ATOM 1825 N N . LYS B 1 107 ? -9.359 5.867 1.353 1 98.25 107 LYS B N 1
ATOM 1826 C CA . LYS B 1 107 ? -10.648 5.723 0.681 1 98.25 107 LYS B CA 1
ATOM 1827 C C . LYS B 1 107 ? -10.781 4.344 0.045 1 98.25 107 LYS B C 1
ATOM 1829 O O . LYS B 1 107 ? -11.891 3.914 -0.288 1 98.25 107 LYS B O 1
ATOM 1834 N N . LEU B 1 108 ? -9.711 3.705 -0.185 1 98.69 108 LEU B N 1
ATOM 1835 C CA . LEU B 1 108 ? -9.773 2.383 -0.8 1 98.69 108 LEU B CA 1
ATOM 1836 C C . LEU B 1 108 ? -9.844 1.292 0.263 1 98.69 108 LEU B C 1
ATOM 1838 O O . LEU B 1 108 ? -10.133 0.135 -0.048 1 98.69 108 LEU B O 1
ATOM 1842 N N . LEU B 1 109 ? -9.602 1.636 1.533 1 98.75 109 LEU B N 1
ATOM 1843 C CA . LEU B 1 109 ? -9.664 0.666 2.621 1 98.75 109 LEU B CA 1
ATOM 1844 C C . LEU B 1 109 ? -11.102 0.449 3.072 1 98.75 109 LEU B C 1
ATOM 1846 O O . LEU B 1 109 ? -11.945 1.329 2.904 1 98.75 109 LEU B O 1
ATOM 1850 N N . ARG B 1 110 ? -11.344 -0.71 3.633 1 98.12 110 ARG B N 1
ATOM 1851 C CA . ARG B 1 110 ? -12.656 -0.971 4.219 1 98.12 110 ARG B CA 1
ATOM 1852 C C . ARG B 1 110 ? -13.047 0.128 5.203 1 98.12 110 ARG B C 1
ATOM 1854 O O . ARG B 1 110 ? -12.211 0.598 5.977 1 98.12 110 ARG B O 1
ATOM 1861 N N . SER B 1 111 ? -14.336 0.397 5.246 1 96.19 111 SER B N 1
ATOM 1862 C CA . SER B 1 111 ? -14.812 1.471 6.113 1 96.19 111 SER B CA 1
ATOM 1863 C C . SER B 1 111 ? -14.883 1.02 7.566 1 96.19 111 SER B C 1
ATOM 1865 O O . SER B 1 111 ? -14.969 1.848 8.477 1 96.19 111 SER B O 1
ATOM 1867 N N . ASP B 1 112 ? -14.922 -0.282 7.754 1 97.25 112 ASP B N 1
ATOM 1868 C CA . ASP B 1 112 ? -15.07 -0.783 9.117 1 97.25 112 ASP B CA 1
ATOM 1869 C C . ASP B 1 112 ? -13.719 -0.889 9.812 1 97.25 112 ASP B C 1
ATOM 1871 O O . ASP B 1 112 ? -13.648 -1.237 10.992 1 97.25 112 ASP B O 1
ATOM 1875 N N . LEU B 1 113 ? -12.617 -0.638 9.102 1 97.88 113 LEU B N 1
ATOM 1876 C CA . LEU B 1 113 ? -11.305 -0.615 9.742 1 97.88 113 LEU B CA 1
ATOM 1877 C C . LEU B 1 113 ? -11.203 0.554 10.719 1 97.88 113 LEU B C 1
ATOM 1879 O O . LEU B 1 113 ? -11.711 1.644 10.445 1 97.88 113 LEU B O 1
ATOM 1883 N N . GLU B 1 114 ? -10.562 0.264 11.805 1 98.25 114 GLU B N 1
ATOM 1884 C CA . GLU B 1 114 ? -10.297 1.332 12.766 1 98.25 114 GLU B CA 1
ATOM 1885 C C . GLU B 1 114 ? -8.984 2.049 12.438 1 98.25 114 GLU B C 1
ATOM 1887 O O . GLU B 1 114 ? -7.938 1.413 12.32 1 98.25 114 GLU B O 1
ATOM 1892 N N . ILE B 1 115 ? -9.016 3.303 12.227 1 98.69 115 ILE B N 1
ATOM 1893 C CA . ILE B 1 115 ? -7.852 4.152 11.984 1 98.69 115 ILE B CA 1
ATOM 1894 C C . ILE B 1 115 ? -7.824 5.285 13.008 1 98.69 115 ILE B C 1
ATOM 1896 O O . ILE B 1 115 ? -8.719 6.129 13.031 1 98.69 115 ILE B O 1
ATOM 1900 N N . ASN B 1 116 ? -6.82 5.328 13.836 1 98.75 116 ASN B N 1
ATOM 1901 C CA . ASN B 1 116 ? -6.68 6.312 14.906 1 98.75 116 ASN B CA 1
ATOM 1902 C C . ASN B 1 116 ? -5.594 7.336 14.586 1 98.75 116 ASN B C 1
ATOM 1904 O O . ASN B 1 116 ? -4.531 6.98 14.07 1 98.75 116 ASN B O 1
ATOM 1908 N N . TYR B 1 117 ? -5.93 8.531 14.867 1 98.56 117 TYR B N 1
ATOM 1909 C CA . TYR B 1 117 ? -4.969 9.617 14.719 1 98.56 117 TYR B CA 1
ATOM 1910 C C . TYR B 1 117 ? -4.645 10.25 16.062 1 98.56 117 TYR B C 1
ATOM 1912 O O . TYR B 1 117 ? -5.539 10.484 16.875 1 98.56 117 TYR B O 1
ATOM 1920 N N . SER B 1 118 ? -3.469 10.477 16.328 1 98.12 118 SER B N 1
ATOM 1921 C CA . SER B 1 118 ? -3.006 11.242 17.484 1 98.12 118 SER B CA 1
ATOM 1922 C C . SER B 1 118 ? -1.95 12.266 17.078 1 98.12 118 SER B C 1
ATOM 1924 O O . SER B 1 118 ? -1.334 12.141 16.016 1 98.12 118 SER B O 1
ATOM 1926 N N . PHE B 1 119 ? -1.811 13.273 17.953 1 97.5 119 PHE B N 1
ATOM 1927 C CA . PHE B 1 119 ? -0.911 14.375 17.625 1 97.5 119 PHE B CA 1
ATOM 1928 C C . PHE B 1 119 ? 0.084 14.617 18.75 1 97.5 119 PHE B C 1
ATOM 1930 O O . PHE B 1 119 ? -0.262 14.492 19.938 1 97.5 119 PHE B O 1
ATOM 1937 N N . LYS B 1 120 ? 1.265 14.922 18.359 1 92.88 120 LYS B N 1
ATOM 1938 C CA . LYS B 1 120 ? 2.316 15.344 19.281 1 92.88 120 LYS B CA 1
ATOM 1939 C C . LYS B 1 120 ? 3.074 16.547 18.75 1 92.88 120 LYS B C 1
ATOM 1941 O O . LYS B 1 120 ? 3.354 16.625 17.547 1 92.88 120 LYS B O 1
ATOM 1946 N N . ASN B 1 121 ? 3.227 17.578 19.531 1 83.5 121 ASN B N 1
ATOM 1947 C CA . ASN B 1 121 ? 4.07 18.703 19.125 1 83.5 121 ASN B CA 1
ATOM 1948 C C . ASN B 1 121 ? 5.535 18.281 19.016 1 83.5 121 ASN B C 1
ATOM 1950 O O . ASN B 1 121 ? 6.047 17.562 19.891 1 83.5 121 ASN B O 1
ATOM 1954 N N . ALA B 1 122 ? 6.133 18.609 17.828 1 72.62 122 ALA B N 1
ATOM 1955 C CA . ALA B 1 122 ? 7.539 18.25 17.672 1 72.62 122 ALA B CA 1
ATOM 1956 C C . ALA B 1 122 ? 8.422 19.078 18.594 1 72.62 122 ALA B C 1
ATOM 1958 O O . ALA B 1 122 ? 8.086 20.203 18.953 1 72.62 122 ALA B O 1
#

Sequence (244 aa):
MYQTKILGDRLYHAKSKGYGQPVETFGTTDEGETPMSLLNIALASCVTMCIQGYFKRKEGIDEMAVSVDATYEDEIFNLLIEIDLELTESDKEDLIDYINRFCRVKKLLRSDLEINYSFKNAMYQTKILGDRLYHAKSKGYGQPVETFGTTDEGETPMSLLNIALASCVTMCIQGYFKRKEGIDEMAVSVDATYEDEIFNLLIEIDLELTESDKEDLIDYINRFCRVKKLLRSDLEINYSFKNA

Nearest PDB structures (foldseek):
  1usp-assembly1_B  TM=7.064E-01  e=7.401E-05  Deinococcus radiodurans R1 = ATCC 13939 = DSM 20539
  8hhj-assembly1_A  TM=5.142E-01  e=5.791E-02  Neisseria meningitidis
  1ib8-assembly1_A  TM=4.576E-01  e=2.882E-02  Streptococcus pneumoniae
  6sw5-assembly1_A  TM=5.015E-01  e=2.492E-01  Homo sapiens
  6sw6-assembly1_B  TM=4.471E-01  e=1.598E-01  Homo sapiens

pLDDT: mean 96.74, std 3.73, range [72.62, 98.94]

Radius of gyration: 18.35 Å; Cα contacts (8 Å, |Δi|>4): 549; chains: 2; bounding box: 32×58×40 Å

Secondary structure (DSSP, 8-state):
-EEEEEEEEETTEEEEESSSSPPEEESSTTTS--HHHHHHHHHHHHHHHHHHHHHHHHH------EEEEEEEETTEEEEEEEESSPPPHHHHHHHHHHHHHH-HHHHHB-TTSEEEEEEEE-/-EEEEEEEEETTEEEEESSSSPPEEESSTTTS--HHHHHHHHHHHHHHHHHHHHHHHHH--S---EEEEEEEETTEEEEEEEESSPPPHHHHHHHHHHHHHH-HHHHHB-TTSEEEEEEEE-